Protein AF-A0A9E0NSG8-F1 (afdb_monomer)

Solvent-accessible surface area (backbone atoms only — not comparable to full-atom values): 12154 Å² total; per-residue (Å²): 108,73,71,59,46,56,54,47,29,76,73,64,41,63,60,49,75,47,76,46,79,46,93,58,57,96,51,34,53,32,32,35,45,35,37,37,34,70,93,46,95,60,70,52,74,46,77,47,77,46,76,36,56,30,88,96,53,75,80,61,66,40,81,39,50,49,50,75,37,67,72,50,35,49,32,42,72,74,63,82,39,89,65,98,54,52,83,40,71,43,81,39,67,32,72,52,53,54,48,31,52,40,54,48,48,70,24,41,42,93,62,78,59,21,55,50,38,52,53,44,22,43,39,45,64,71,66,58,46,63,88,53,62,70,61,40,58,49,55,52,69,31,38,58,62,75,66,52,78,68,48,65,60,52,60,50,58,63,46,52,74,66,54,49,48,53,50,46,51,28,28,50,67,44,38,68,79,75,44,58,71,70,64,46,49,57,42,55,75,55,67,45,45,68,34,52,50,35,47,18,53,52,44,48,52,38,50,75,73,64,60,72,84,134

Sequence (214 aa):
LRGARNLMIAHFGPGSIEMRKKSARDEALKCFVDFRPEAAREKISVKLEFEGLLPEKAPDVRQLVLSSLGSVAHLAVTGDFRVPRASTVLVAETPEEILSDKVRALLERRYLKGRDFYDLWHLHTVLKIPADMNIIQRKWTFYQAAFVARRDFRFFQKPSKEEKNQMREAIEQDLSRFLPPEAMAVFRAGQFSDFLEAARALFEELSAKGVSLP

pLDDT: mean 91.9, std 7.51, range [62.47, 98.5]

Foldseek 3Di:
DVVVQVVCCVVVNDWDWDKAWDDDPPQKTWIWIWIDHPVDPDIDIDIDIDGHWDPPFDAAKDKDQQCVPPVSVVCVVVVVDDDPCSRDIDIDHDLLLVLLVLVLCCFADPADALVSLVSLLCSCPVVVPDNDLVSNQVVQRTTPPHRDGPDFLCLLQPNDPVSLVSNLVNNLVNVVVPDDPVVSVVCVVVSVVSSSVSSNVNSVVNVVVVRDDD

Mean predicted aligned error: 5.5 Å

Secondary structure (DSSP, 8-state):
-HHHHHHHHHHH-SEEEEEEE----TTEEEEEEEEEESS-S--EEEEEEEEPBPTT----EEEEEGGGSHHHHHHHHHTSS--S-TTPEEEEE-HHHHHHHHHHHHHH-SS--HHHHHHHIIIIIIS-----HHHHHHHTTSBSS----SS-SHHHHS--HHHHHHHHHHHHHHHTTTS-HHHHHHHHHTTTHHHHHHHHHHHHHHHHTT----

Radius of gyration: 20.14 Å; Cα contacts (8 Å, |Δi|>4): 289; chains: 1; bounding box: 46×36×56 Å

Nearest PDB structures (foldseek):
  4o8s-assembly1_A  TM=5.765E-01  e=3.845E-04  Helicobacter pylori J99
  6od1-assembly1_B  TM=5.878E-01  e=6.078E-01  Escherichia coli K-12
  5ov5-assembly1_A  TM=7.269E-01  e=4.397E+00  Priestia megaterium
  5kph-assembly1_A  TM=4.347E-01  e=2.273E+00  synthetic construct
  2qkd-assembly1_A  TM=3.142E-01  e=4.397E+00  Mus musculus

Structure (mmCIF, N/CA/C/O backbone):
data_AF-A0A9E0NSG8-F1
#
_entry.id   AF-A0A9E0NSG8-F1
#
loop_
_atom_site.group_PDB
_atom_site.id
_atom_site.type_symbol
_atom_site.label_atom_id
_atom_site.label_alt_id
_atom_site.label_comp_id
_atom_site.label_asym_id
_atom_site.label_entity_id
_atom_site.label_seq_id
_atom_site.pdbx_PDB_ins_code
_atom_site.Cartn_x
_atom_site.Cartn_y
_atom_site.Cartn_z
_atom_site.occupancy
_atom_site.B_iso_or_equiv
_atom_site.auth_seq_id
_atom_site.auth_comp_id
_atom_site.auth_asym_id
_atom_site.auth_atom_id
_atom_site.pdbx_PDB_model_num
ATOM 1 N N . LEU A 1 1 ? 20.878 9.220 -14.631 1.00 62.47 1 LEU A N 1
ATOM 2 C CA . LEU A 1 1 ? 19.906 9.276 -15.756 1.00 62.47 1 LEU A CA 1
ATOM 3 C C . LEU A 1 1 ? 20.408 8.662 -17.071 1.00 62.47 1 LEU A C 1
ATOM 5 O O . LEU A 1 1 ? 19.592 8.063 -17.755 1.00 62.47 1 LEU A O 1
ATOM 9 N N . ARG A 1 2 ? 21.702 8.750 -17.438 1.00 67.25 2 ARG A N 1
ATOM 10 C CA . ARG A 1 2 ? 22.223 8.182 -18.709 1.00 67.25 2 ARG A CA 1
ATOM 11 C C . ARG A 1 2 ? 21.851 6.706 -18.943 1.00 67.25 2 ARG A C 1
ATOM 13 O O . ARG A 1 2 ? 21.350 6.381 -20.008 1.00 67.25 2 ARG A O 1
ATOM 20 N N . GLY A 1 3 ? 22.018 5.841 -17.938 1.00 70.19 3 GLY A N 1
ATOM 21 C CA . GLY A 1 3 ? 21.644 4.421 -18.048 1.00 70.19 3 GLY A CA 1
ATOM 22 C C . GLY A 1 3 ? 20.140 4.194 -18.255 1.00 70.19 3 GLY A C 1
ATOM 23 O O . GLY A 1 3 ? 19.752 3.418 -19.122 1.00 70.19 3 GLY A O 1
ATOM 24 N N . ALA A 1 4 ? 19.294 4.931 -17.526 1.00 70.50 4 ALA A N 1
ATOM 25 C CA . ALA A 1 4 ? 17.841 4.882 -17.695 1.00 70.50 4 ALA A CA 1
ATOM 26 C C . ALA A 1 4 ? 17.415 5.344 -19.098 1.00 70.50 4 ALA A C 1
ATOM 28 O O . ALA A 1 4 ? 16.573 4.705 -19.716 1.00 70.50 4 ALA A O 1
ATOM 29 N N . ARG A 1 5 ? 18.049 6.394 -19.644 1.00 72.00 5 ARG A N 1
ATOM 30 C CA . ARG A 1 5 ? 17.800 6.866 -21.016 1.00 72.00 5 ARG A CA 1
ATOM 31 C C . ARG A 1 5 ? 18.003 5.752 -22.044 1.00 72.00 5 ARG A C 1
ATOM 33 O O . ARG A 1 5 ? 17.131 5.544 -22.876 1.00 72.00 5 ARG A O 1
ATOM 40 N N . ASN A 1 6 ? 19.118 5.028 -21.966 1.00 74.19 6 ASN A N 1
ATOM 41 C CA . ASN A 1 6 ? 19.435 3.965 -22.924 1.00 74.19 6 ASN A CA 1
ATOM 42 C C . ASN A 1 6 ? 18.421 2.813 -22.861 1.00 74.19 6 ASN A C 1
ATOM 44 O O . ASN A 1 6 ? 18.017 2.292 -23.895 1.00 74.19 6 ASN A O 1
ATOM 48 N N . LEU A 1 7 ? 17.974 2.444 -21.657 1.00 73.94 7 LEU A N 1
ATOM 49 C CA . LEU A 1 7 ? 16.965 1.397 -21.470 1.00 73.94 7 LEU A CA 1
ATOM 50 C C . LEU A 1 7 ? 15.583 1.820 -21.983 1.00 73.94 7 LEU A C 1
ATOM 52 O O . LEU A 1 7 ? 14.924 1.033 -22.660 1.00 73.94 7 LEU A O 1
ATOM 56 N N . MET A 1 8 ? 15.171 3.063 -21.707 1.00 74.00 8 MET A N 1
ATOM 57 C CA . MET A 1 8 ? 13.911 3.618 -22.213 1.00 74.00 8 MET A CA 1
ATOM 58 C C . MET A 1 8 ? 13.930 3.711 -23.741 1.00 74.00 8 MET A C 1
ATOM 60 O O . MET A 1 8 ? 12.952 3.328 -24.368 1.00 74.00 8 MET A O 1
ATOM 64 N N . ILE A 1 9 ? 15.053 4.125 -24.345 1.00 72.69 9 ILE A N 1
ATOM 65 C CA . ILE A 1 9 ? 15.204 4.151 -25.809 1.00 72.69 9 ILE A CA 1
ATOM 66 C C . ILE A 1 9 ? 15.071 2.747 -26.408 1.00 72.69 9 ILE A C 1
ATOM 68 O O . ILE A 1 9 ? 14.405 2.571 -27.423 1.00 72.69 9 ILE A O 1
ATOM 72 N N . ALA A 1 10 ? 15.648 1.733 -25.760 1.00 69.31 10 ALA A N 1
ATOM 73 C CA . ALA A 1 10 ? 15.502 0.350 -26.206 1.00 69.31 10 ALA A CA 1
ATOM 74 C C . ALA A 1 10 ? 14.046 -0.164 -26.141 1.00 69.31 10 ALA A C 1
ATOM 76 O O . ALA A 1 10 ? 13.708 -1.087 -26.875 1.00 69.31 10 ALA A O 1
ATOM 77 N N . HIS A 1 11 ? 13.194 0.408 -25.279 1.00 73.94 11 HIS A N 1
ATOM 78 C CA . HIS A 1 11 ? 11.802 -0.036 -25.081 1.00 73.94 11 HIS A CA 1
ATOM 79 C C . HIS A 1 11 ? 10.787 0.770 -25.884 1.00 73.94 11 HIS A C 1
ATOM 81 O O . HIS A 1 11 ? 9.850 0.207 -26.440 1.00 73.94 11 HIS A O 1
ATOM 87 N N . PHE A 1 12 ? 10.975 2.083 -25.936 1.00 78.12 12 PHE A N 1
ATOM 88 C CA . PHE A 1 12 ? 10.001 3.034 -26.465 1.00 78.12 12 PHE A CA 1
ATOM 89 C C . PHE A 1 12 ? 10.493 3.742 -27.737 1.00 78.12 12 PHE A C 1
ATOM 91 O O . PHE A 1 12 ? 9.807 4.621 -28.251 1.00 78.12 12 PHE A O 1
ATOM 98 N N . GLY A 1 13 ? 11.671 3.366 -28.247 1.00 81.44 13 GLY A N 1
ATOM 99 C CA . GLY A 1 13 ? 12.322 4.007 -29.389 1.00 81.44 13 GLY A CA 1
ATOM 100 C C . GLY A 1 13 ? 13.089 5.284 -29.015 1.00 81.44 13 GLY A C 1
ATOM 101 O O . GLY A 1 13 ? 13.129 5.670 -27.844 1.00 81.44 13 GLY A O 1
ATOM 102 N N . PRO A 1 14 ? 13.736 5.951 -29.989 1.00 86.62 14 PRO A N 1
ATOM 103 C CA . PRO A 1 14 ? 14.447 7.209 -29.769 1.00 86.62 14 PRO A CA 1
ATOM 104 C C . PRO A 1 14 ? 13.582 8.239 -29.041 1.00 86.62 14 PRO A C 1
ATOM 106 O O . PRO A 1 14 ? 12.384 8.368 -29.298 1.00 86.62 14 PRO A O 1
ATOM 109 N N . GLY A 1 15 ? 14.185 8.963 -28.103 1.00 88.56 15 GLY A N 1
ATOM 110 C CA . GLY A 1 15 ? 13.450 9.886 -27.256 1.00 88.56 15 GLY A CA 1
ATOM 111 C C . GLY A 1 15 ? 14.319 10.649 -26.268 1.00 88.56 15 GLY A C 1
ATOM 112 O O . GLY A 1 15 ? 15.530 10.424 -26.118 1.00 88.56 15 GLY A O 1
ATOM 113 N N . SER A 1 16 ? 13.663 11.559 -25.555 1.00 88.69 16 SER A N 1
ATOM 114 C CA . SER A 1 16 ? 14.269 12.383 -24.512 1.00 88.69 16 SER A CA 1
ATOM 115 C C . SER A 1 16 ? 13.705 12.0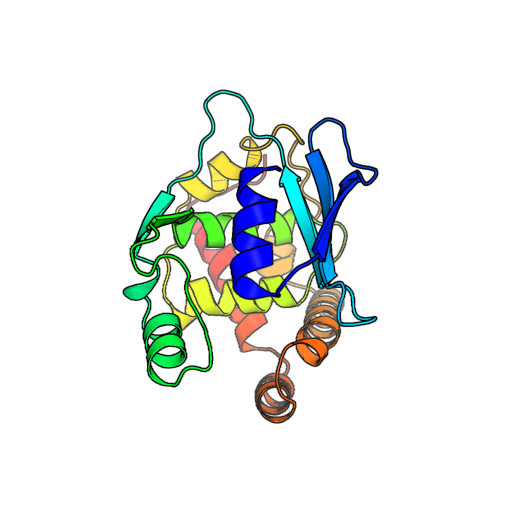33 -23.139 1.00 88.69 16 SER A C 1
ATOM 117 O O . SER A 1 16 ? 12.525 11.719 -22.994 1.00 88.69 16 SER A O 1
ATOM 119 N N . ILE A 1 17 ? 14.576 12.079 -22.129 1.00 89.56 17 ILE A N 1
ATOM 120 C CA . ILE A 1 17 ? 14.213 11.893 -20.727 1.00 89.56 17 ILE A CA 1
ATOM 121 C C . ILE A 1 17 ? 14.464 13.192 -19.969 1.00 89.56 17 ILE A C 1
ATOM 123 O O . ILE A 1 17 ? 15.548 13.769 -20.057 1.00 89.56 17 ILE A O 1
ATOM 127 N N . GLU A 1 18 ? 13.470 13.636 -19.214 1.00 90.94 18 GLU A N 1
ATOM 128 C CA . GLU A 1 18 ? 13.534 14.840 -18.394 1.00 90.94 18 GLU A CA 1
ATOM 129 C C . GLU A 1 18 ? 13.128 14.493 -16.961 1.00 90.94 18 GLU A C 1
ATOM 131 O O . GLU A 1 18 ? 12.168 13.756 -16.740 1.00 90.94 18 GLU A O 1
ATOM 136 N N . MET A 1 19 ? 13.854 15.023 -15.976 1.00 90.06 19 MET A N 1
ATOM 137 C CA . MET A 1 19 ? 13.483 14.894 -14.571 1.00 90.06 19 MET A CA 1
ATOM 138 C C . MET A 1 19 ? 13.052 16.254 -14.033 1.00 90.06 19 MET A C 1
ATOM 140 O O . MET A 1 19 ? 13.866 17.168 -13.921 1.00 90.06 19 MET A O 1
ATOM 144 N N . ARG A 1 20 ? 11.782 16.370 -13.650 1.00 90.81 20 ARG A N 1
ATOM 145 C CA . ARG A 1 20 ? 11.216 17.592 -13.074 1.00 90.81 20 ARG A CA 1
ATOM 146 C C . ARG A 1 20 ? 11.014 17.397 -11.581 1.00 90.81 20 ARG A C 1
ATOM 148 O O . ARG A 1 20 ? 10.149 16.625 -11.165 1.00 90.81 20 ARG A O 1
ATOM 155 N N . LYS A 1 21 ? 11.820 18.077 -10.763 1.00 89.88 21 LYS A N 1
ATOM 156 C CA . LYS A 1 21 ? 11.619 18.092 -9.308 1.00 89.88 21 LYS A CA 1
ATOM 157 C C . LYS A 1 21 ? 10.279 18.756 -8.989 1.00 89.88 21 LYS A C 1
ATOM 159 O O . LYS A 1 21 ? 9.896 19.731 -9.634 1.00 89.88 21 LYS A O 1
ATOM 164 N N . LYS A 1 22 ? 9.567 18.221 -8.002 1.00 90.69 22 LYS A N 1
ATOM 165 C CA . LYS A 1 22 ? 8.350 18.819 -7.456 1.00 90.69 22 LYS A CA 1
ATOM 166 C C . LYS A 1 22 ? 8.638 19.328 -6.049 1.00 90.69 22 LYS A C 1
ATOM 168 O O . LYS A 1 22 ? 9.503 18.785 -5.370 1.00 90.69 22 LYS A O 1
ATOM 173 N N . SER A 1 23 ? 7.883 20.332 -5.610 1.00 84.25 23 SER A N 1
ATOM 174 C CA . SER A 1 23 ? 7.901 20.738 -4.205 1.00 84.25 23 SER A CA 1
ATOM 175 C C . SER A 1 23 ? 7.555 19.540 -3.315 1.00 84.25 23 SER A C 1
ATOM 177 O O . SER A 1 23 ? 6.603 18.792 -3.578 1.00 84.25 23 SER A O 1
ATOM 179 N N . ALA A 1 24 ? 8.381 19.356 -2.296 1.00 83.75 24 ALA A N 1
ATOM 180 C CA . ALA A 1 24 ? 8.289 18.340 -1.269 1.00 83.75 24 ALA A CA 1
ATOM 181 C C . ALA A 1 24 ? 8.817 18.942 0.041 1.00 83.75 24 ALA A C 1
ATOM 183 O O . ALA A 1 24 ? 9.380 20.036 0.030 1.00 83.75 24 ALA A O 1
ATOM 184 N N . ARG A 1 25 ? 8.594 18.238 1.151 1.00 85.56 25 ARG A N 1
ATOM 185 C CA . ARG A 1 25 ? 9.267 18.533 2.422 1.00 85.56 25 ARG A CA 1
ATOM 186 C C . ARG A 1 25 ? 10.750 18.179 2.290 1.00 85.56 25 ARG A C 1
ATOM 188 O O . ARG A 1 25 ? 11.081 17.370 1.425 1.00 85.56 25 ARG A O 1
ATOM 195 N N . ASP A 1 26 ? 11.605 18.725 3.145 1.00 84.94 26 ASP A N 1
ATOM 196 C CA . ASP A 1 26 ? 13.051 18.475 3.079 1.00 84.94 26 ASP A CA 1
ATOM 197 C C . ASP A 1 26 ? 13.393 16.987 3.259 1.00 84.94 26 ASP A C 1
ATOM 199 O O . ASP A 1 26 ? 14.336 16.478 2.656 1.00 84.94 26 ASP A O 1
ATOM 203 N N . GLU A 1 27 ? 12.557 16.257 4.000 1.00 89.12 27 GLU A N 1
ATOM 204 C CA . GLU A 1 27 ? 12.698 14.825 4.252 1.00 89.12 27 GLU A CA 1
ATOM 205 C C . GLU A 1 27 ? 12.149 13.944 3.119 1.00 89.12 27 GLU A C 1
ATOM 207 O O . GLU A 1 27 ? 12.139 12.723 3.244 1.00 89.12 27 GLU A O 1
ATOM 212 N N . ALA A 1 28 ? 11.636 14.516 2.024 1.00 89.81 28 ALA A N 1
ATOM 213 C CA . ALA A 1 28 ? 11.014 13.756 0.945 1.00 89.81 28 ALA A CA 1
ATOM 214 C C . ALA A 1 28 ? 11.511 14.195 -0.436 1.00 89.81 28 ALA A C 1
ATOM 216 O O . ALA A 1 28 ? 11.601 15.377 -0.759 1.00 89.81 28 ALA A O 1
ATOM 217 N N . LEU A 1 29 ? 11.740 13.229 -1.323 1.00 91.00 29 LEU A N 1
ATOM 218 C CA . LEU A 1 29 ? 12.033 13.492 -2.727 1.00 91.00 29 LEU A CA 1
ATOM 219 C C . LEU A 1 29 ? 10.785 13.236 -3.565 1.00 91.00 29 LEU A C 1
ATOM 221 O O . LEU A 1 29 ? 10.271 12.121 -3.612 1.00 91.00 29 LEU A O 1
ATOM 225 N N . LYS A 1 30 ? 10.327 14.257 -4.293 1.00 93.88 30 LYS A N 1
ATOM 226 C CA . LYS A 1 30 ? 9.258 14.119 -5.289 1.00 93.88 30 LYS A CA 1
ATOM 227 C C . LYS A 1 30 ? 9.748 14.607 -6.638 1.00 93.88 30 LYS A C 1
ATOM 229 O O . LYS A 1 30 ? 10.185 15.750 -6.773 1.00 93.88 30 LYS A O 1
ATOM 234 N N . CYS A 1 31 ? 9.645 13.771 -7.660 1.00 93.25 31 CYS A N 1
ATOM 235 C CA . CYS A 1 31 ? 9.958 14.177 -9.023 1.00 93.25 31 CYS A CA 1
ATOM 236 C C . CYS A 1 31 ? 9.076 13.463 -10.045 1.00 93.25 31 CYS A C 1
ATOM 238 O O . CYS A 1 31 ? 8.499 12.410 -9.786 1.00 93.25 31 CYS A O 1
ATOM 240 N N . PHE A 1 32 ? 8.958 14.066 -11.220 1.00 93.00 32 PHE A N 1
ATOM 241 C CA . PHE A 1 32 ? 8.472 13.395 -12.412 1.00 93.00 32 PHE A CA 1
ATOM 242 C C . PHE A 1 32 ? 9.660 13.003 -13.275 1.00 93.00 32 PHE A C 1
ATOM 244 O O . PHE A 1 32 ? 10.552 13.820 -13.503 1.00 93.00 32 PHE A O 1
ATOM 251 N N . VAL A 1 33 ? 9.643 11.773 -13.766 1.00 91.44 33 VAL A N 1
ATOM 252 C CA . VAL A 1 33 ? 10.492 11.306 -14.853 1.00 91.44 33 VAL A CA 1
ATOM 253 C C . VAL A 1 33 ? 9.612 11.225 -16.087 1.00 91.44 33 VAL A C 1
ATOM 255 O O . VAL A 1 33 ? 8.717 10.385 -16.174 1.00 91.44 33 VAL A O 1
ATOM 258 N N . ASP A 1 34 ? 9.855 12.134 -17.020 1.00 91.19 34 ASP A N 1
ATOM 259 C CA . ASP A 1 34 ? 9.129 12.216 -18.274 1.00 91.19 34 ASP A CA 1
ATOM 260 C C . ASP A 1 34 ? 9.968 11.615 -19.394 1.00 91.19 34 ASP A C 1
ATOM 262 O O . ASP A 1 34 ? 11.130 11.982 -19.565 1.00 91.19 34 ASP A O 1
ATOM 266 N N . PHE A 1 35 ? 9.363 10.739 -20.186 1.00 89.88 35 PHE A N 1
ATOM 267 C CA . PHE A 1 35 ? 9.920 10.252 -21.435 1.00 89.88 35 PHE A CA 1
ATOM 268 C C . PHE A 1 35 ? 9.044 10.705 -22.604 1.00 89.88 35 PHE A C 1
ATOM 270 O O . PHE A 1 35 ? 7.828 10.497 -22.599 1.00 89.88 35 PHE A O 1
ATOM 277 N N . ARG A 1 36 ? 9.669 11.341 -23.597 1.00 90.00 36 ARG A N 1
ATOM 278 C CA . ARG A 1 36 ? 9.029 11.788 -24.841 1.00 90.00 36 ARG A CA 1
ATOM 279 C C . ARG A 1 36 ? 9.665 11.042 -26.019 1.00 90.00 36 ARG A C 1
ATOM 281 O O . ARG A 1 36 ? 10.825 11.344 -26.325 1.00 90.00 36 ARG A O 1
ATOM 288 N N . PRO A 1 37 ? 8.962 10.076 -26.637 1.00 88.31 37 PRO A N 1
ATOM 289 C CA . PRO A 1 37 ? 9.403 9.454 -27.882 1.00 88.31 37 PRO A CA 1
ATOM 290 C C . PRO A 1 37 ? 9.485 10.498 -29.006 1.00 88.31 37 PRO A C 1
ATOM 292 O O . PRO A 1 37 ? 8.668 11.411 -29.057 1.00 88.31 37 PRO A O 1
ATOM 295 N N . GLU A 1 38 ? 10.442 10.374 -29.924 1.00 88.69 38 GLU A N 1
ATOM 296 C CA . GLU A 1 38 ? 10.560 11.284 -31.080 1.00 88.69 38 GLU A CA 1
ATOM 297 C C . GLU A 1 38 ? 9.456 11.046 -32.120 1.00 88.69 38 GLU A C 1
ATOM 299 O O . GLU A 1 38 ? 8.956 11.985 -32.733 1.00 88.69 38 GLU A O 1
ATOM 304 N N . ALA A 1 39 ? 9.046 9.787 -32.293 1.00 82.88 39 ALA A N 1
ATOM 305 C CA . ALA A 1 39 ? 8.060 9.378 -33.292 1.00 82.88 39 ALA A CA 1
ATOM 306 C C . ALA A 1 39 ? 6.596 9.570 -32.847 1.00 82.88 39 ALA A C 1
ATOM 308 O O . ALA A 1 39 ? 5.683 9.293 -33.623 1.00 82.88 39 ALA A O 1
ATOM 309 N N . ALA A 1 40 ? 6.349 10.023 -31.613 1.00 79.81 40 ALA A N 1
ATOM 310 C CA . ALA A 1 40 ? 5.007 10.170 -31.056 1.00 79.81 40 ALA A CA 1
ATOM 311 C C . ALA A 1 40 ? 4.847 11.505 -30.319 1.00 79.81 40 ALA A C 1
ATOM 313 O O . ALA A 1 40 ? 5.772 12.005 -29.689 1.00 79.81 40 ALA A O 1
ATOM 314 N N . ARG A 1 41 ? 3.635 12.074 -30.353 1.00 77.56 41 ARG A N 1
ATOM 315 C CA . ARG A 1 41 ? 3.300 13.276 -29.563 1.00 77.56 41 ARG A CA 1
ATOM 316 C C . ARG A 1 41 ? 3.017 12.972 -28.091 1.00 77.56 41 ARG A C 1
ATOM 318 O O . ARG A 1 41 ? 2.882 13.891 -27.286 1.00 77.56 41 ARG A O 1
ATOM 325 N N . GLU A 1 42 ? 2.883 11.698 -27.750 1.00 83.50 42 GLU A N 1
ATOM 326 C CA . GLU A 1 42 ? 2.545 11.250 -26.406 1.00 83.50 42 GLU A CA 1
ATOM 327 C C . GLU A 1 42 ? 3.732 11.392 -25.448 1.00 83.50 42 GLU A C 1
ATOM 329 O O . GLU A 1 42 ? 4.898 11.380 -25.842 1.00 83.50 42 GLU A O 1
ATOM 334 N N . LYS A 1 43 ? 3.431 11.529 -24.154 1.00 84.25 43 LYS A N 1
ATOM 335 C CA . LYS A 1 43 ? 4.437 11.607 -23.095 1.00 84.25 43 LYS A CA 1
ATOM 336 C C . LYS A 1 43 ? 4.149 10.557 -22.038 1.00 84.25 43 LYS A C 1
ATOM 338 O O . LYS A 1 43 ? 3.074 10.557 -21.443 1.00 84.25 43 LYS A O 1
ATOM 343 N N . ILE A 1 44 ? 5.152 9.744 -21.730 1.00 87.56 44 ILE A N 1
ATOM 344 C CA . ILE A 1 44 ? 5.121 8.840 -20.582 1.00 87.56 44 ILE A CA 1
ATOM 345 C C . ILE A 1 44 ? 5.643 9.622 -19.378 1.00 87.56 44 ILE A C 1
ATOM 347 O O . ILE A 1 44 ? 6.730 10.190 -19.427 1.00 87.56 44 ILE A O 1
ATOM 351 N N . SER A 1 45 ? 4.868 9.686 -18.299 1.00 90.56 45 SER A N 1
ATOM 352 C CA . SER A 1 45 ? 5.199 10.474 -17.109 1.00 90.56 45 SER A CA 1
ATOM 353 C C . SER A 1 45 ? 5.091 9.604 -15.868 1.00 90.56 45 SER A C 1
ATOM 355 O O . SER A 1 45 ? 3.987 9.275 -15.438 1.00 90.56 45 SER A O 1
ATOM 357 N N . VAL A 1 46 ? 6.226 9.281 -15.254 1.00 89.75 46 VAL A N 1
ATOM 358 C CA . VAL A 1 46 ? 6.276 8.507 -14.010 1.00 89.75 46 VAL A CA 1
ATOM 359 C C . VAL A 1 46 ? 6.550 9.451 -12.852 1.00 89.75 46 VAL A C 1
ATOM 361 O O . VAL A 1 46 ? 7.562 10.149 -12.828 1.00 89.75 46 VAL A O 1
ATOM 364 N N . LYS A 1 47 ? 5.647 9.480 -11.875 1.00 93.69 47 LYS A N 1
ATOM 365 C CA . LYS A 1 47 ? 5.866 10.206 -10.625 1.00 93.69 47 LYS A CA 1
ATOM 366 C C . LYS A 1 47 ? 6.617 9.302 -9.653 1.00 93.69 47 LYS A C 1
ATOM 368 O O . LYS A 1 47 ? 6.134 8.219 -9.340 1.00 93.69 47 LYS A O 1
ATOM 373 N N . LEU A 1 48 ? 7.756 9.768 -9.163 1.00 91.50 48 LEU A N 1
ATOM 374 C CA . LEU A 1 48 ? 8.525 9.116 -8.113 1.00 91.50 48 LEU A CA 1
ATOM 375 C C . LEU A 1 48 ? 8.381 9.922 -6.822 1.00 91.50 48 LEU A C 1
ATOM 377 O O . LEU A 1 48 ? 8.556 11.145 -6.820 1.00 91.50 48 LEU A O 1
ATOM 381 N N . GLU A 1 49 ? 8.034 9.235 -5.740 1.00 93.06 49 GLU A N 1
ATOM 382 C CA . GLU A 1 49 ? 7.951 9.797 -4.395 1.00 93.06 49 GLU A CA 1
ATOM 383 C C . GLU A 1 49 ? 8.743 8.899 -3.449 1.00 93.06 49 GLU A C 1
ATOM 385 O O . GLU A 1 49 ? 8.504 7.696 -3.401 1.00 93.06 49 GLU A O 1
ATOM 390 N N . PHE A 1 50 ? 9.677 9.493 -2.713 1.00 91.75 50 PHE 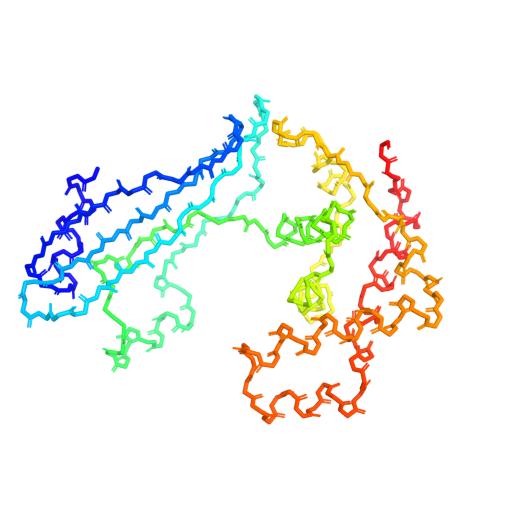A N 1
ATOM 391 C CA . PHE A 1 50 ? 10.486 8.823 -1.704 1.00 91.75 50 PHE A CA 1
ATOM 392 C C . PHE A 1 50 ? 10.372 9.608 -0.402 1.00 91.75 50 PHE A C 1
ATOM 394 O O . PHE A 1 50 ? 10.517 10.831 -0.411 1.00 91.75 50 PHE A O 1
ATOM 401 N N . GLU A 1 51 ? 10.130 8.914 0.701 1.00 91.75 51 GLU A N 1
ATOM 402 C CA . GLU A 1 51 ? 10.231 9.483 2.044 1.00 91.75 51 GLU A CA 1
ATOM 403 C C . GLU A 1 51 ? 11.579 9.059 2.638 1.00 91.75 51 GLU A C 1
ATOM 405 O O . GLU A 1 51 ? 11.998 7.908 2.497 1.00 91.75 51 GLU A O 1
ATOM 410 N N . GLY A 1 52 ? 12.277 9.998 3.267 1.00 92.88 52 GLY A N 1
ATOM 411 C CA . GLY A 1 52 ? 13.553 9.763 3.921 1.00 92.88 52 GLY A CA 1
ATOM 412 C C . GLY A 1 52 ? 13.379 8.893 5.158 1.00 92.88 52 GLY A C 1
ATOM 413 O O . GLY A 1 52 ? 12.484 9.119 5.976 1.00 92.88 52 GLY A O 1
ATOM 414 N N . LEU A 1 53 ? 14.255 7.905 5.307 1.00 94.19 53 LEU A N 1
ATOM 415 C CA . LEU A 1 53 ? 14.325 7.054 6.492 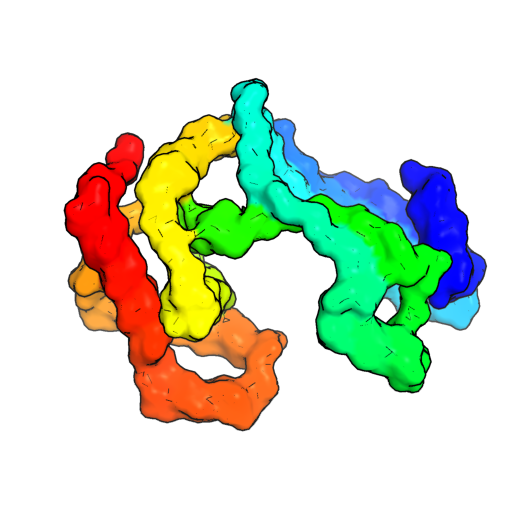1.00 94.19 53 LEU A CA 1
ATOM 416 C C . LEU A 1 53 ? 15.246 7.684 7.540 1.00 94.19 53 LEU A C 1
ATOM 418 O O . LEU A 1 53 ? 16.208 8.378 7.186 1.00 94.19 53 LEU A O 1
ATOM 422 N N . LEU A 1 54 ? 14.957 7.467 8.826 1.00 93.25 54 LEU A N 1
ATOM 423 C CA . LEU A 1 54 ? 15.925 7.797 9.876 1.00 93.25 54 LEU A CA 1
ATOM 424 C C . LEU A 1 54 ? 17.195 6.937 9.716 1.00 93.25 54 LEU A C 1
ATOM 426 O O . LEU A 1 54 ? 17.119 5.847 9.141 1.00 93.25 54 LEU A O 1
ATOM 430 N N . PRO A 1 55 ? 18.361 7.398 10.213 1.00 91.94 55 PRO A N 1
ATOM 431 C CA . PRO A 1 55 ? 19.594 6.617 10.164 1.00 91.94 55 PRO A CA 1
ATOM 432 C C . PRO A 1 55 ? 19.394 5.200 10.710 1.00 91.94 55 PRO A C 1
ATOM 434 O O . PRO A 1 55 ? 18.673 5.005 11.687 1.00 91.94 55 PRO A O 1
ATOM 437 N N . GLU A 1 56 ? 20.018 4.219 10.054 1.00 89.62 56 GLU A N 1
ATOM 438 C CA . GLU A 1 56 ? 19.984 2.795 10.434 1.00 89.62 56 GLU A CA 1
ATOM 439 C C . GLU A 1 56 ? 18.597 2.125 10.366 1.00 89.62 56 GLU A C 1
ATOM 441 O O . GLU A 1 56 ? 18.456 0.951 10.706 1.00 89.62 56 GLU A O 1
ATOM 446 N N . LYS A 1 57 ? 17.565 2.825 9.876 1.00 92.44 57 LYS A N 1
ATOM 447 C CA . LYS A 1 57 ? 16.273 2.218 9.544 1.00 92.44 57 LYS A CA 1
ATOM 448 C C . LYS A 1 57 ? 16.300 1.717 8.103 1.00 92.44 57 LYS A C 1
ATOM 450 O O . LYS A 1 57 ? 16.568 2.475 7.174 1.00 92.44 57 LYS A O 1
ATOM 455 N N . ALA A 1 58 ? 15.987 0.442 7.922 1.00 93.50 58 ALA A N 1
ATOM 456 C CA . ALA A 1 58 ? 15.800 -0.183 6.620 1.00 93.50 58 ALA A CA 1
ATOM 457 C C . ALA A 1 58 ? 14.616 -1.150 6.705 1.00 93.50 58 ALA A C 1
ATOM 459 O O . ALA A 1 58 ? 14.444 -1.777 7.755 1.00 93.50 58 ALA A O 1
ATOM 460 N N . PRO A 1 59 ? 13.768 -1.231 5.664 1.00 95.12 59 PRO A N 1
ATOM 461 C CA . PRO A 1 59 ? 12.647 -2.153 5.691 1.00 95.12 59 PRO A CA 1
ATOM 462 C C . PRO A 1 59 ? 13.147 -3.577 5.510 1.00 95.12 59 PRO A C 1
ATOM 464 O O . PRO A 1 59 ? 14.182 -3.808 4.875 1.00 95.12 59 PRO A O 1
ATOM 467 N N . ASP A 1 60 ? 12.383 -4.534 6.020 1.00 96.44 60 ASP A N 1
ATOM 468 C CA . ASP A 1 60 ? 12.599 -5.926 5.657 1.00 96.44 60 ASP A CA 1
ATOM 469 C C . ASP A 1 60 ? 12.273 -6.094 4.168 1.00 96.44 60 ASP A C 1
ATOM 471 O O . ASP A 1 60 ? 11.217 -5.690 3.670 1.00 96.44 60 ASP A O 1
ATOM 475 N N . VAL A 1 61 ? 13.211 -6.681 3.429 1.00 96.88 61 VAL A N 1
ATOM 476 C CA . VAL A 1 61 ? 13.103 -6.832 1.979 1.00 96.88 61 VAL A CA 1
ATOM 477 C C . VAL A 1 61 ? 13.182 -8.286 1.562 1.00 96.88 61 VAL A C 1
ATOM 479 O O . VAL A 1 61 ? 13.857 -9.115 2.170 1.00 96.88 61 VAL A O 1
ATOM 482 N N . ARG A 1 62 ? 12.531 -8.577 0.443 1.00 95.81 62 ARG A N 1
ATOM 483 C CA . ARG A 1 62 ? 12.658 -9.819 -0.306 1.00 95.81 62 ARG A CA 1
ATOM 484 C C . ARG A 1 62 ? 13.184 -9.535 -1.704 1.00 95.81 62 ARG A C 1
ATOM 486 O O . ARG A 1 62 ? 12.906 -8.495 -2.305 1.00 95.81 62 ARG A O 1
ATOM 493 N N . GLN A 1 63 ? 13.933 -10.494 -2.227 1.00 95.44 63 GLN A N 1
ATOM 494 C CA . GLN A 1 63 ? 14.428 -10.470 -3.595 1.00 95.44 63 GLN A CA 1
ATOM 495 C C . GLN A 1 63 ? 13.498 -11.307 -4.467 1.00 95.44 63 GLN A C 1
ATOM 497 O O . GLN A 1 63 ? 13.213 -12.462 -4.156 1.00 95.44 63 GLN A O 1
ATOM 502 N N . LEU A 1 64 ? 13.011 -10.716 -5.550 1.00 92.44 64 LEU A N 1
ATOM 503 C CA . LEU A 1 64 ? 12.117 -11.359 -6.503 1.00 92.44 64 LEU A CA 1
ATOM 504 C C . LEU A 1 64 ? 12.789 -11.354 -7.868 1.00 92.44 64 LEU A C 1
ATOM 506 O O . LEU A 1 64 ? 13.193 -10.302 -8.357 1.00 92.44 64 LEU A O 1
ATOM 510 N N . VAL A 1 65 ? 12.886 -12.509 -8.517 1.00 90.44 65 VAL A N 1
ATOM 511 C CA . VAL A 1 65 ? 13.300 -12.546 -9.920 1.00 90.44 65 VAL A CA 1
ATOM 512 C C . VAL A 1 65 ? 12.095 -12.133 -10.761 1.00 90.44 65 VAL A C 1
ATOM 514 O O . VAL A 1 65 ? 11.043 -12.759 -10.696 1.00 90.44 65 VAL A O 1
ATOM 517 N N . LEU A 1 66 ? 12.222 -11.063 -11.545 1.00 86.75 66 LEU A N 1
ATOM 518 C CA . LEU A 1 66 ? 11.107 -10.477 -12.291 1.00 86.75 66 LEU A CA 1
ATOM 519 C C . LEU A 1 66 ? 10.386 -11.514 -13.169 1.00 86.75 66 LEU A C 1
ATOM 521 O O . LEU A 1 66 ? 9.160 -11.582 -13.159 1.00 86.75 66 LEU A O 1
ATOM 525 N N . SER A 1 67 ? 11.140 -12.359 -13.878 1.00 86.06 67 SER A N 1
ATOM 526 C CA . SER A 1 67 ? 10.583 -13.418 -14.726 1.00 86.06 67 SER A CA 1
ATOM 527 C C . SER A 1 67 ? 9.961 -14.588 -13.964 1.00 86.06 67 SER A C 1
ATOM 529 O O . SER A 1 67 ? 9.258 -15.382 -14.577 1.00 86.06 67 SER A O 1
ATOM 531 N N . SER A 1 68 ? 10.214 -14.737 -12.659 1.00 87.88 68 SER A N 1
ATOM 532 C CA . SER A 1 68 ? 9.594 -15.796 -11.850 1.00 87.88 68 SER A CA 1
ATOM 533 C C . SER A 1 68 ? 8.212 -15.401 -11.324 1.00 87.88 68 SER A C 1
ATOM 535 O O . SER A 1 68 ? 7.530 -16.222 -10.716 1.00 87.88 68 SER A O 1
ATOM 537 N N . LEU A 1 69 ? 7.788 -14.148 -11.518 1.00 88.56 69 LEU A N 1
ATOM 538 C CA . LEU A 1 69 ? 6.455 -13.688 -11.144 1.00 88.56 69 LEU A CA 1
ATOM 539 C C . LEU A 1 69 ? 5.456 -14.146 -12.211 1.00 88.56 69 LEU A C 1
ATOM 541 O O . LEU A 1 69 ? 5.552 -13.722 -13.358 1.00 88.56 69 LEU A O 1
ATOM 545 N N . GLY A 1 70 ? 4.487 -14.989 -11.842 1.00 86.31 70 GLY A N 1
ATOM 546 C CA . GLY A 1 70 ? 3.597 -15.656 -12.805 1.00 86.31 70 G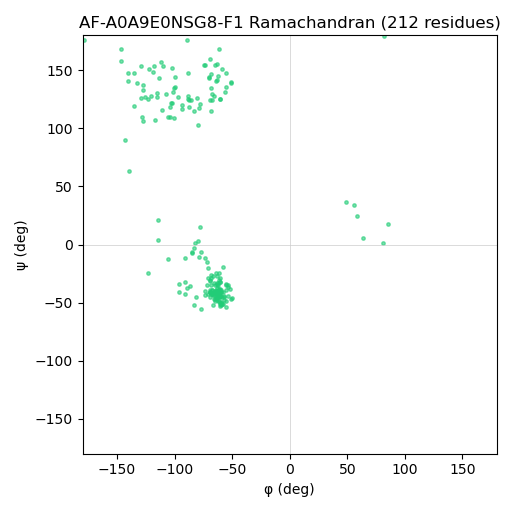LY A CA 1
ATOM 547 C C . GLY A 1 70 ? 2.855 -14.708 -13.756 1.00 86.31 70 GLY A C 1
ATOM 548 O O . GLY A 1 70 ? 2.768 -14.985 -14.949 1.00 86.31 70 GLY A O 1
ATOM 549 N N . SER A 1 71 ? 2.395 -13.553 -13.264 1.00 85.19 71 SER A N 1
ATOM 550 C CA . SER A 1 71 ? 1.758 -12.525 -14.099 1.00 85.19 71 SER A CA 1
ATOM 551 C C . SER A 1 71 ? 2.720 -11.917 -15.123 1.00 85.19 71 SER A C 1
ATOM 553 O O . SER A 1 71 ? 2.350 -11.718 -16.275 1.00 85.19 71 SER A O 1
ATOM 555 N N . VAL A 1 72 ? 3.970 -11.670 -14.732 1.00 84.94 72 VAL A N 1
ATOM 556 C CA . VAL A 1 72 ? 5.009 -11.142 -15.627 1.00 84.94 72 VAL A CA 1
ATOM 557 C C . VAL A 1 72 ? 5.436 -12.200 -16.637 1.00 84.94 72 VAL A C 1
ATOM 559 O O . VAL A 1 72 ? 5.572 -11.890 -17.816 1.00 84.94 72 VAL A O 1
ATOM 562 N N . ALA A 1 73 ? 5.617 -13.444 -16.192 1.00 85.25 73 ALA A N 1
ATOM 563 C CA . ALA A 1 73 ? 5.955 -14.563 -17.061 1.00 85.25 73 ALA A CA 1
ATOM 564 C C . ALA A 1 73 ? 4.885 -14.761 -18.141 1.00 85.25 73 ALA A C 1
ATOM 566 O O . ALA A 1 73 ? 5.223 -14.894 -19.313 1.00 85.25 73 ALA A O 1
ATOM 567 N N . HIS A 1 74 ? 3.605 -14.709 -17.762 1.00 86.62 74 HIS A N 1
ATOM 568 C CA . HIS A 1 74 ? 2.497 -14.806 -18.706 1.00 86.62 74 HIS A CA 1
ATOM 569 C C . HIS A 1 74 ? 2.543 -13.689 -19.756 1.00 86.62 74 HIS A C 1
ATOM 571 O O . HIS A 1 74 ? 2.579 -13.990 -20.944 1.00 86.62 74 HIS A O 1
ATOM 577 N N . LEU A 1 75 ? 2.642 -12.424 -19.327 1.00 86.12 75 LEU A N 1
ATOM 578 C CA . LEU A 1 75 ? 2.712 -11.276 -20.242 1.00 86.12 75 LEU A CA 1
ATOM 579 C C . LEU A 1 75 ? 3.954 -11.303 -21.147 1.00 86.12 75 LEU A C 1
ATOM 581 O O . LEU A 1 75 ? 3.916 -10.843 -22.287 1.00 86.12 75 LEU A O 1
ATOM 585 N N . ALA A 1 76 ? 5.072 -11.833 -20.647 1.00 84.38 76 ALA A N 1
ATOM 586 C CA . ALA A 1 76 ? 6.278 -12.009 -21.444 1.00 84.38 76 ALA A CA 1
ATOM 587 C C . ALA A 1 76 ? 6.096 -13.091 -22.519 1.00 84.38 76 ALA A C 1
ATOM 589 O O . ALA A 1 76 ? 6.528 -12.900 -23.654 1.00 84.38 76 ALA A O 1
ATOM 590 N N . VAL A 1 77 ? 5.434 -14.205 -22.181 1.00 85.56 77 VAL A N 1
ATOM 591 C CA . VAL A 1 77 ? 5.156 -15.311 -23.112 1.00 85.56 77 VAL A CA 1
ATOM 592 C C . VAL A 1 77 ? 4.143 -14.910 -24.186 1.00 85.56 77 VAL A C 1
ATOM 594 O O . VAL A 1 77 ? 4.325 -15.280 -25.343 1.00 85.56 77 VAL A O 1
ATOM 597 N N . THR A 1 78 ? 3.109 -14.135 -23.844 1.00 88.81 78 THR A N 1
ATOM 598 C CA . THR A 1 78 ? 2.122 -13.641 -24.826 1.00 88.81 78 THR A CA 1
ATOM 599 C C . THR A 1 78 ? 2.669 -12.525 -25.718 1.00 88.81 78 THR A C 1
ATOM 601 O O . THR A 1 78 ? 2.056 -12.190 -26.728 1.00 88.81 78 THR A O 1
ATOM 604 N N . GLY A 1 79 ? 3.834 -11.962 -25.382 1.00 82.00 79 GLY A N 1
ATOM 605 C CA . GLY A 1 79 ? 4.438 -10.843 -26.104 1.00 82.00 79 GLY A CA 1
ATOM 606 C C . GLY A 1 79 ? 3.852 -9.476 -25.736 1.00 82.00 79 GLY A C 1
ATOM 607 O O . GLY A 1 79 ? 4.318 -8.465 -26.268 1.00 82.00 79 GLY A O 1
ATOM 608 N N . ASP A 1 80 ? 2.900 -9.431 -24.798 1.00 81.31 80 ASP A N 1
ATOM 609 C CA . ASP A 1 80 ? 2.256 -8.205 -24.307 1.00 81.31 80 ASP A CA 1
ATOM 610 C C . ASP A 1 80 ? 3.196 -7.352 -23.445 1.00 81.31 80 ASP A C 1
ATOM 612 O O . ASP A 1 80 ? 2.984 -6.150 -23.269 1.00 81.31 80 ASP A O 1
ATOM 616 N N . PHE A 1 81 ? 4.264 -7.953 -22.911 1.00 78.50 81 PHE A N 1
ATOM 617 C CA . PHE A 1 81 ? 5.267 -7.254 -22.119 1.00 78.50 81 PHE A CA 1
ATOM 618 C C . PHE A 1 81 ? 6.691 -7.654 -22.505 1.00 78.50 81 PHE A C 1
ATOM 620 O O . PHE A 1 81 ? 7.111 -8.800 -22.362 1.00 78.50 81 PHE A O 1
ATOM 627 N N . ARG A 1 82 ? 7.480 -6.676 -22.960 1.00 74.56 82 ARG A N 1
ATOM 628 C CA . ARG A 1 82 ? 8.900 -6.872 -23.278 1.00 74.56 82 ARG A CA 1
ATOM 629 C C . ARG A 1 82 ? 9.752 -6.512 -22.070 1.00 74.56 82 ARG A C 1
ATOM 631 O O . ARG A 1 82 ? 9.742 -5.369 -21.620 1.00 74.56 82 ARG A O 1
ATOM 638 N N . VAL A 1 83 ? 10.511 -7.484 -21.570 1.00 71.56 83 VAL A N 1
ATOM 639 C CA . VAL A 1 83 ? 11.441 -7.283 -20.455 1.00 71.56 83 VAL A CA 1
ATOM 640 C C . VAL A 1 83 ? 12.870 -7.227 -21.005 1.00 71.56 83 VAL A C 1
ATOM 642 O O . VAL A 1 83 ? 13.339 -8.234 -21.535 1.00 71.56 83 VAL A O 1
ATOM 645 N N . PRO A 1 84 ? 13.613 -6.111 -20.845 1.00 68.94 84 PRO A N 1
ATOM 646 C CA . PRO A 1 84 ? 14.978 -5.982 -21.376 1.00 68.94 84 PRO A CA 1
ATOM 647 C C . PRO A 1 84 ? 15.930 -7.028 -20.794 1.00 68.94 84 PRO A C 1
ATOM 649 O O . PRO A 1 84 ? 16.919 -7.409 -21.413 1.00 68.94 84 PRO A O 1
ATOM 652 N N . ARG A 1 85 ? 15.673 -7.406 -19.538 1.00 76.88 85 ARG A N 1
ATOM 653 C CA . ARG A 1 85 ? 16.490 -8.298 -18.720 1.00 76.88 85 ARG A CA 1
ATOM 654 C C . ARG A 1 85 ? 15.559 -9.160 -17.878 1.00 76.88 85 ARG A C 1
ATOM 656 O O . ARG A 1 85 ? 15.182 -8.761 -16.777 1.00 76.88 85 ARG A O 1
ATOM 663 N N . ALA A 1 86 ? 15.158 -10.314 -18.403 1.00 73.19 86 ALA A N 1
ATOM 664 C CA . ALA A 1 86 ? 14.240 -11.227 -17.716 1.00 73.19 86 ALA A CA 1
ATOM 665 C C . ALA A 1 86 ? 14.746 -11.628 -16.312 1.00 73.19 86 ALA A C 1
ATOM 667 O O . ALA A 1 86 ? 13.969 -11.686 -15.366 1.00 73.19 86 ALA A O 1
ATOM 668 N N . SER A 1 87 ? 16.066 -11.767 -16.152 1.00 82.69 87 SER A N 1
ATOM 669 C CA . SER A 1 87 ? 16.754 -12.062 -14.888 1.00 82.69 87 SER A CA 1
ATOM 670 C C . SER A 1 87 ? 16.910 -10.865 -13.936 1.00 82.69 87 SER A C 1
ATOM 672 O O . SER A 1 87 ? 17.714 -10.916 -13.007 1.00 82.69 87 SER A O 1
ATOM 674 N N . THR A 1 88 ? 16.175 -9.769 -14.147 1.00 86.62 88 THR A N 1
ATOM 675 C CA . THR A 1 88 ? 16.208 -8.622 -13.227 1.00 86.62 88 THR A CA 1
ATOM 676 C C . THR A 1 88 ? 15.740 -9.054 -11.842 1.00 86.62 88 THR A C 1
ATOM 678 O O . THR A 1 88 ? 14.631 -9.563 -11.693 1.00 86.62 88 THR A O 1
ATOM 681 N N . VAL A 1 89 ? 16.569 -8.811 -10.828 1.00 90.25 89 VAL A N 1
ATOM 682 C CA . VAL A 1 89 ? 16.192 -8.985 -9.425 1.00 90.25 89 VAL A CA 1
ATOM 683 C C . VAL A 1 89 ? 15.553 -7.691 -8.932 1.00 90.25 89 VAL A C 1
ATOM 685 O O . VAL A 1 89 ? 16.184 -6.635 -8.929 1.00 90.25 89 VAL A O 1
ATOM 688 N N . LEU A 1 90 ? 14.289 -7.776 -8.535 1.00 90.50 90 LEU A N 1
ATOM 689 C CA . LEU A 1 90 ? 13.570 -6.723 -7.839 1.00 90.50 90 LEU A CA 1
ATOM 690 C C . LEU A 1 90 ? 13.786 -6.878 -6.337 1.00 90.50 90 LEU A C 1
ATOM 692 O O . LEU A 1 90 ? 13.532 -7.941 -5.775 1.00 90.50 90 LEU A O 1
ATOM 696 N N . VAL A 1 91 ? 14.211 -5.801 -5.687 1.00 94.38 91 VAL A N 1
ATOM 697 C CA . VAL A 1 91 ? 14.199 -5.697 -4.227 1.00 94.38 91 VAL A CA 1
ATOM 698 C C . VAL A 1 91 ? 12.893 -5.016 -3.844 1.00 94.38 91 VAL A C 1
ATOM 700 O O . VAL A 1 91 ? 12.649 -3.880 -4.252 1.00 94.38 91 VAL A O 1
ATOM 703 N N . ALA A 1 92 ? 12.040 -5.728 -3.117 1.00 94.06 92 ALA A N 1
ATOM 704 C CA . ALA A 1 92 ? 10.741 -5.241 -2.673 1.00 94.06 92 ALA A CA 1
ATOM 705 C C . ALA A 1 92 ? 10.590 -5.469 -1.171 1.00 94.06 92 ALA A C 1
ATOM 707 O O . ALA A 1 92 ? 11.178 -6.401 -0.629 1.00 94.06 92 ALA A O 1
ATOM 708 N N . GLU A 1 93 ? 9.779 -4.653 -0.513 1.00 96.31 93 GLU A N 1
ATOM 709 C CA . GLU A 1 93 ? 9.403 -4.877 0.882 1.00 96.31 93 GLU A CA 1
ATOM 710 C C . GLU A 1 93 ? 8.706 -6.237 1.056 1.00 96.31 93 GLU A C 1
ATOM 712 O O . GLU A 1 93 ? 8.078 -6.776 0.125 1.00 96.31 93 GLU A O 1
ATOM 717 N N . THR A 1 94 ? 8.842 -6.823 2.246 1.00 97.12 94 THR A N 1
ATOM 718 C CA . THR A 1 94 ? 8.054 -8.001 2.619 1.00 97.12 94 THR A CA 1
ATOM 719 C C . THR A 1 94 ? 6.562 -7.644 2.703 1.00 97.12 94 THR A C 1
ATOM 721 O O . THR A 1 94 ? 6.203 -6.482 2.903 1.00 97.12 94 THR A O 1
ATOM 724 N N . PRO A 1 95 ? 5.644 -8.609 2.525 1.00 97.06 95 PRO A N 1
ATOM 725 C CA . PRO A 1 95 ? 4.215 -8.344 2.693 1.00 97.06 95 PRO A CA 1
ATOM 726 C C . PRO A 1 95 ? 3.846 -7.759 4.066 1.00 97.06 95 PRO A C 1
ATOM 728 O O . PRO A 1 95 ? 2.941 -6.931 4.145 1.00 97.06 95 PRO A O 1
ATOM 731 N N . GLU A 1 96 ? 4.548 -8.156 5.127 1.00 97.56 96 GLU A N 1
ATOM 732 C CA . GLU A 1 96 ? 4.367 -7.668 6.497 1.00 97.56 96 GLU A CA 1
ATOM 733 C C . GLU A 1 96 ? 4.750 -6.186 6.621 1.00 97.56 96 GLU A C 1
ATOM 735 O O . GLU A 1 96 ? 4.018 -5.402 7.228 1.00 97.56 96 GLU A O 1
ATOM 740 N N . GLU A 1 97 ? 5.852 -5.781 5.981 1.00 97.44 97 GLU A N 1
ATOM 741 C CA . GLU A 1 97 ? 6.255 -4.377 5.857 1.00 97.44 97 GLU A CA 1
ATOM 742 C C . GLU A 1 97 ? 5.188 -3.557 5.132 1.00 97.44 97 GLU A C 1
ATOM 744 O O . GLU A 1 97 ? 4.709 -2.550 5.662 1.00 97.44 97 GLU A O 1
ATOM 749 N N . ILE A 1 98 ? 4.716 -4.048 3.984 1.00 97.62 98 ILE A N 1
ATOM 750 C CA . ILE A 1 98 ? 3.674 -3.373 3.202 1.00 97.62 98 ILE A CA 1
ATOM 751 C C . ILE A 1 98 ? 2.387 -3.231 4.029 1.00 97.62 98 ILE A C 1
ATOM 753 O O . ILE A 1 98 ? 1.777 -2.159 4.038 1.00 97.62 98 ILE A O 1
ATOM 757 N N . LEU A 1 99 ? 1.969 -4.282 4.745 1.00 98.25 99 LEU A N 1
ATOM 758 C CA . LEU A 1 99 ? 0.802 -4.235 5.632 1.00 98.25 99 LEU A CA 1
ATOM 759 C C . LEU A 1 99 ? 0.989 -3.185 6.735 1.00 98.25 99 LEU A C 1
ATOM 761 O O . LEU A 1 99 ? 0.074 -2.399 6.996 1.00 98.25 99 LEU A O 1
ATOM 765 N N . SER A 1 100 ? 2.171 -3.122 7.348 1.00 97.44 100 SER A N 1
ATOM 766 C CA . SER A 1 100 ? 2.468 -2.136 8.390 1.00 97.44 100 SER A CA 1
ATOM 767 C C . SER A 1 100 ? 2.414 -0.691 7.875 1.00 97.44 100 SER A C 1
ATOM 769 O O . SER A 1 100 ? 1.888 0.192 8.560 1.00 97.44 100 SER A O 1
ATOM 771 N N . ASP A 1 101 ? 2.824 -0.448 6.627 1.00 96.75 101 ASP A N 1
ATOM 772 C CA . ASP A 1 101 ? 2.698 0.865 5.992 1.00 96.75 101 ASP A CA 1
ATOM 773 C C . ASP A 1 101 ? 1.241 1.236 5.706 1.00 96.75 101 ASP A C 1
ATOM 775 O O . ASP A 1 101 ? 0.872 2.413 5.794 1.00 96.75 101 ASP A O 1
ATOM 779 N N . LYS A 1 102 ? 0.374 0.251 5.432 1.00 97.81 102 LYS A N 1
ATOM 780 C CA . LYS A 1 102 ? -1.078 0.479 5.342 1.00 97.81 102 LYS A CA 1
ATOM 781 C C . LYS A 1 102 ? -1.688 0.846 6.686 1.00 97.81 102 LYS A C 1
ATOM 783 O O . LYS A 1 102 ? -2.467 1.800 6.737 1.00 97.81 102 LYS A O 1
ATOM 788 N N . VAL A 1 103 ? -1.289 0.175 7.766 1.00 97.88 103 VAL A N 1
ATOM 789 C CA . VAL A 1 103 ? -1.705 0.537 9.131 1.00 97.88 103 VAL A CA 1
ATOM 790 C C . VAL A 1 103 ? -1.288 1.973 9.446 1.00 97.88 103 VAL A C 1
ATOM 792 O O . VAL A 1 103 ? -2.134 2.794 9.812 1.00 97.88 103 VAL A O 1
ATOM 795 N N . ARG A 1 104 ? -0.014 2.323 9.219 1.00 96.81 104 ARG A N 1
ATOM 796 C CA . ARG A 1 104 ? 0.481 3.693 9.421 1.00 96.81 104 ARG A CA 1
ATOM 797 C C . ARG A 1 104 ? -0.302 4.706 8.586 1.00 96.81 104 ARG A C 1
ATOM 799 O O . ARG A 1 104 ? -0.740 5.724 9.121 1.00 96.81 104 ARG A O 1
ATOM 806 N N . ALA A 1 105 ? -0.519 4.436 7.300 1.00 96.56 105 ALA A N 1
ATOM 807 C CA . ALA A 1 105 ? -1.234 5.343 6.405 1.00 96.56 105 ALA A CA 1
ATOM 808 C C . ALA A 1 105 ? -2.675 5.626 6.867 1.00 96.56 105 ALA A C 1
ATOM 810 O O . ALA A 1 105 ? -3.115 6.780 6.810 1.00 96.56 105 ALA A O 1
ATOM 811 N N . LEU A 1 106 ? -3.389 4.601 7.345 1.00 97.69 106 LEU A N 1
ATOM 812 C CA . LEU A 1 106 ? -4.751 4.731 7.871 1.00 97.69 106 LEU A CA 1
ATOM 813 C C . LEU A 1 106 ? -4.818 5.551 9.165 1.00 97.69 106 LEU A C 1
ATOM 815 O O . LEU A 1 106 ? -5.830 6.204 9.414 1.00 97.69 106 LEU A O 1
ATOM 819 N N . LEU A 1 107 ? -3.750 5.582 9.959 1.00 97.75 107 LEU A N 1
ATOM 820 C CA . LEU A 1 107 ? -3.689 6.357 11.202 1.00 97.75 107 LEU A CA 1
ATOM 821 C C . LEU A 1 107 ? -3.188 7.791 10.987 1.00 97.75 107 LEU A C 1
ATOM 823 O O . LEU A 1 107 ? -3.681 8.717 11.625 1.00 97.75 107 LEU A O 1
ATOM 827 N N . GLU A 1 108 ? -2.227 7.997 10.086 1.00 96.38 108 GLU A N 1
ATOM 828 C CA . GLU A 1 108 ? -1.484 9.261 9.952 1.00 96.38 108 GLU A CA 1
ATOM 829 C C . GLU A 1 108 ? -2.108 10.252 8.962 1.00 96.38 108 GLU A C 1
ATOM 831 O O . GLU A 1 108 ? -1.993 11.473 9.107 1.00 96.38 108 GLU A O 1
ATOM 836 N N . ARG A 1 109 ? -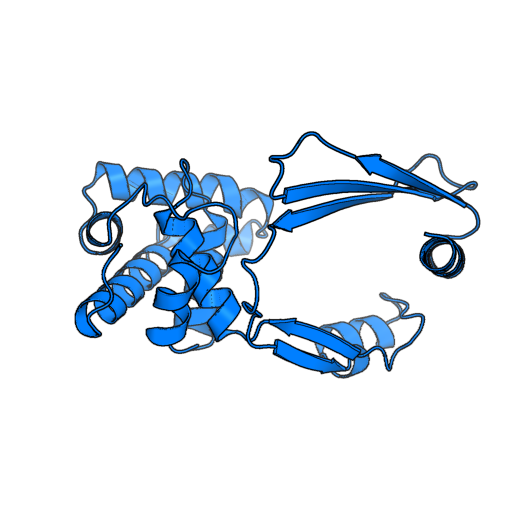2.751 9.765 7.896 1.00 95.06 109 ARG A N 1
ATOM 837 C CA . ARG A 1 109 ? -3.215 10.663 6.829 1.00 95.06 109 ARG A CA 1
ATOM 838 C C . ARG A 1 109 ? -4.366 11.528 7.299 1.00 95.06 109 ARG A C 1
ATOM 840 O O . ARG A 1 109 ? -5.262 11.053 7.978 1.00 95.06 109 ARG A O 1
ATOM 847 N N . ARG A 1 110 ? -4.422 12.781 6.845 1.00 93.94 110 ARG A N 1
ATOM 848 C CA . ARG A 1 110 ? -5.540 13.690 7.158 1.00 93.94 110 ARG A CA 1
ATOM 849 C C . ARG A 1 110 ? -6.872 13.243 6.544 1.00 93.94 110 ARG A C 1
ATOM 851 O O . ARG A 1 110 ? -7.915 13.448 7.148 1.00 93.94 110 ARG A O 1
ATOM 858 N N . TYR A 1 111 ? -6.835 12.619 5.372 1.00 95.38 111 TYR A N 1
ATOM 859 C CA . TYR A 1 111 ? -8.006 12.077 4.681 1.00 95.38 111 TYR A CA 1
ATOM 860 C C . TYR A 1 111 ? -7.957 10.547 4.659 1.00 95.38 111 TYR A C 1
ATOM 862 O O . TYR A 1 111 ? -6.877 9.960 4.767 1.00 95.38 111 TYR A O 1
ATOM 870 N N . LEU A 1 112 ? -9.120 9.914 4.512 1.00 96.88 112 LEU A N 1
ATOM 871 C CA . LEU A 1 112 ? -9.220 8.479 4.269 1.00 96.88 112 LEU A CA 1
ATOM 872 C C . LEU A 1 112 ? -8.962 8.208 2.791 1.00 96.88 112 LEU A C 1
ATOM 874 O O . LEU A 1 112 ? -9.612 8.793 1.928 1.00 96.88 112 LEU A O 1
ATOM 878 N N . LYS A 1 113 ? -8.010 7.328 2.497 1.00 96.62 113 LYS A N 1
ATOM 879 C CA . LYS A 1 113 ? -7.765 6.856 1.135 1.00 96.62 113 LYS A CA 1
ATOM 880 C C . LYS A 1 113 ? -8.405 5.484 0.991 1.00 96.62 113 LYS A C 1
ATOM 882 O O . LYS A 1 113 ? -7.901 4.518 1.559 1.00 96.62 113 LYS A O 1
ATOM 887 N N . GLY A 1 114 ? -9.492 5.400 0.232 1.00 96.75 114 GLY A N 1
ATOM 888 C CA . GLY A 1 114 ? -10.281 4.180 0.078 1.00 96.75 114 GLY A CA 1
ATOM 889 C C . GLY A 1 114 ? -9.467 2.966 -0.363 1.00 96.75 114 GLY A C 1
ATOM 890 O O . GLY A 1 114 ? -9.685 1.861 0.123 1.00 96.75 114 GLY A O 1
ATOM 891 N N . ARG A 1 115 ? -8.449 3.176 -1.208 1.00 96.88 115 ARG A N 1
ATOM 892 C CA . ARG A 1 115 ? -7.541 2.097 -1.635 1.00 96.88 115 ARG A CA 1
ATOM 893 C C . ARG A 1 115 ? -6.771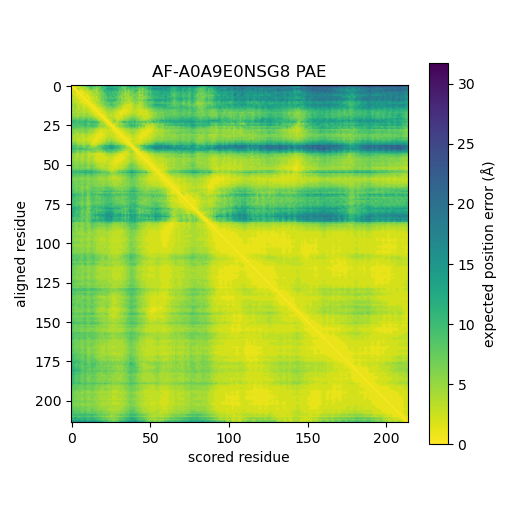 1.427 -0.502 1.00 96.88 115 ARG A C 1
ATOM 895 O O . ARG A 1 115 ? -6.497 0.240 -0.607 1.00 96.88 115 ARG A O 1
ATOM 902 N N . ASP A 1 116 ? -6.430 2.149 0.565 1.00 98.06 116 ASP A N 1
ATOM 903 C CA . ASP A 1 116 ? -5.691 1.524 1.666 1.00 98.06 116 ASP A CA 1
ATOM 904 C C . ASP A 1 116 ? -6.560 0.497 2.415 1.00 98.06 116 ASP A C 1
ATOM 906 O O . ASP A 1 116 ? -6.015 -0.469 2.934 1.00 98.06 116 ASP A O 1
ATOM 910 N N . PHE A 1 117 ? -7.895 0.635 2.402 1.00 98.31 117 PHE A N 1
ATOM 911 C CA . PHE A 1 117 ? -8.809 -0.388 2.931 1.00 98.31 117 PHE A CA 1
ATOM 912 C C . PHE A 1 117 ? -8.828 -1.648 2.064 1.00 98.31 117 PHE A C 1
ATOM 914 O O . PHE A 1 117 ? -8.826 -2.755 2.596 1.00 98.31 117 PHE A O 1
ATOM 921 N N . TYR A 1 118 ? -8.818 -1.484 0.739 1.00 98.06 118 TYR A N 1
ATOM 922 C CA . TYR A 1 118 ? -8.728 -2.612 -0.188 1.00 98.06 118 TYR A CA 1
ATOM 923 C C . TYR A 1 118 ? -7.405 -3.362 -0.014 1.00 98.06 118 TYR A C 1
ATOM 925 O O . TYR A 1 118 ? -7.402 -4.583 0.126 1.00 98.06 118 TYR A O 1
ATOM 933 N N . ASP A 1 119 ? -6.287 -2.630 0.027 1.00 98.06 119 ASP A N 1
ATOM 934 C CA . ASP A 1 119 ? -4.959 -3.219 0.208 1.00 98.06 119 ASP A CA 1
ATOM 935 C C . ASP A 1 119 ? -4.854 -3.942 1.560 1.00 98.06 119 ASP A C 1
ATOM 937 O O . ASP A 1 119 ? -4.338 -5.055 1.619 1.00 98.06 119 ASP A O 1
ATOM 941 N N . LEU A 1 120 ? -5.392 -3.348 2.633 1.00 98.12 120 LEU A N 1
ATOM 942 C CA . LEU A 1 120 ? -5.457 -3.973 3.955 1.00 98.12 120 LEU A CA 1
ATOM 943 C C . LEU A 1 120 ? -6.278 -5.263 3.924 1.00 98.12 120 LEU A C 1
ATOM 945 O O . LEU A 1 120 ? -5.786 -6.295 4.373 1.00 98.12 120 LEU A O 1
ATOM 949 N N . TRP A 1 121 ? -7.495 -5.232 3.372 1.00 98.44 121 TRP A N 1
ATOM 950 C CA . TRP A 1 121 ? -8.330 -6.427 3.228 1.00 98.44 121 TRP A CA 1
ATOM 951 C C . TRP A 1 121 ? -7.614 -7.519 2.434 1.00 98.44 121 TRP A C 1
ATOM 953 O O . TRP A 1 121 ? -7.587 -8.679 2.847 1.00 98.44 121 TRP A O 1
ATOM 963 N N . HIS A 1 122 ? -6.975 -7.157 1.325 1.00 98.06 122 HIS A N 1
ATOM 964 C CA . HIS A 1 122 ? -6.278 -8.128 0.502 1.00 98.06 122 HIS A CA 1
ATOM 965 C C . HIS A 1 122 ? -5.079 -8.742 1.239 1.00 98.06 122 HIS A C 1
ATOM 967 O O . HIS A 1 122 ? -4.943 -9.961 1.279 1.00 98.06 122 HIS A O 1
ATOM 973 N N . LEU A 1 123 ? -4.239 -7.930 1.883 1.00 98.44 123 LEU A N 1
ATOM 974 C CA . LEU A 1 123 ? -3.067 -8.416 2.616 1.00 98.44 123 LEU A CA 1
ATOM 975 C C . LEU A 1 123 ? -3.462 -9.240 3.850 1.00 98.44 123 LEU A C 1
ATOM 977 O O . LEU A 1 123 ? -3.013 -10.371 4.011 1.00 98.44 123 LEU A O 1
ATOM 981 N N . HIS A 1 124 ? -4.326 -8.704 4.709 1.00 98.06 124 HIS A N 1
ATOM 982 C CA . HIS A 1 124 ? -4.656 -9.321 5.997 1.00 98.06 124 HIS A CA 1
ATOM 983 C C . HIS A 1 124 ? -5.703 -10.431 5.870 1.00 98.06 124 HIS A C 1
ATOM 985 O O . HIS A 1 124 ? -5.539 -11.517 6.421 1.00 98.06 124 HIS A O 1
ATOM 991 N N . THR A 1 125 ? -6.776 -10.204 5.110 1.00 97.75 125 THR A N 1
ATOM 992 C CA . THR A 1 125 ? -7.894 -11.155 5.032 1.00 97.75 125 THR A CA 1
ATOM 993 C C . THR A 1 125 ? -7.732 -12.172 3.909 1.00 97.75 125 THR A C 1
ATOM 995 O O . THR A 1 125 ? -8.008 -13.348 4.147 1.00 97.75 125 THR A O 1
ATOM 998 N N . VAL A 1 126 ? -7.294 -11.767 2.713 1.00 97.69 126 VAL A N 1
ATOM 999 C CA . VAL A 1 126 ? -7.170 -12.689 1.565 1.00 97.69 126 VAL A CA 1
ATOM 1000 C C . VAL A 1 126 ? -5.851 -13.456 1.611 1.00 97.69 126 VAL A C 1
ATOM 1002 O O . VAL A 1 126 ? -5.856 -14.682 1.570 1.00 97.69 126 VAL A O 1
ATOM 1005 N N . LEU A 1 127 ? -4.729 -12.746 1.740 1.00 97.56 127 LEU A N 1
ATOM 1006 C CA . LEU A 1 127 ? -3.389 -13.338 1.749 1.00 97.56 127 LEU A CA 1
ATOM 1007 C C . LEU A 1 127 ? -2.946 -13.830 3.132 1.00 97.56 127 LEU A C 1
ATOM 1009 O O . LEU A 1 127 ? -1.914 -14.489 3.226 1.00 97.56 127 LEU A O 1
ATOM 1013 N N . LYS A 1 128 ? -3.723 -13.545 4.187 1.00 97.75 128 LYS A N 1
ATOM 1014 C CA . LYS A 1 128 ? -3.453 -13.974 5.571 1.00 97.75 128 LYS A CA 1
ATOM 1015 C C . LYS A 1 128 ? -2.073 -13.544 6.077 1.00 97.75 128 LYS A C 1
ATOM 1017 O O . LYS A 1 128 ? -1.452 -14.257 6.862 1.00 97.75 128 LYS A O 1
ATOM 1022 N N . ILE A 1 129 ? -1.601 -12.379 5.634 1.00 97.94 129 ILE A N 1
ATOM 1023 C CA . ILE A 1 129 ? -0.342 -11.815 6.113 1.00 97.94 129 ILE A CA 1
ATOM 1024 C C . ILE A 1 129 ? -0.510 -11.435 7.591 1.00 97.94 129 ILE A C 1
ATOM 1026 O O . ILE A 1 129 ? -1.436 -10.682 7.917 1.00 97.94 129 ILE A O 1
ATOM 1030 N N . PRO A 1 130 ? 0.345 -11.951 8.491 1.00 94.19 130 PRO A N 1
ATOM 1031 C CA . PRO A 1 130 ? 0.216 -11.693 9.914 1.00 94.19 130 PRO A CA 1
ATOM 1032 C C . PRO A 1 130 ? 0.559 -10.239 10.240 1.00 94.19 130 PRO A C 1
ATOM 1034 O O . PRO A 1 130 ? 1.494 -9.656 9.691 1.00 94.19 130 PRO A O 1
ATOM 1037 N N . ALA A 1 131 ? -0.170 -9.660 11.192 1.00 94.62 131 ALA A N 1
ATOM 1038 C CA . ALA A 1 131 ? 0.175 -8.357 11.732 1.00 94.62 131 ALA A CA 1
ATOM 1039 C C . ALA A 1 131 ? 1.312 -8.502 12.756 1.00 94.62 131 ALA A C 1
ATOM 1041 O O . ALA A 1 131 ? 1.096 -8.941 13.894 1.00 94.62 131 ALA A O 1
ATOM 1042 N N . ASP A 1 132 ? 2.532 -8.157 12.352 1.00 95.44 132 ASP A N 1
ATOM 1043 C CA . ASP A 1 132 ? 3.685 -8.143 13.249 1.00 95.44 132 ASP A CA 1
ATOM 1044 C C . ASP A 1 132 ? 3.730 -6.825 14.037 1.00 95.44 132 ASP A C 1
ATOM 1046 O O . ASP A 1 132 ? 3.915 -5.737 13.483 1.00 95.44 132 ASP A O 1
ATOM 1050 N N . MET A 1 133 ? 3.556 -6.930 15.357 1.00 95.12 133 MET A N 1
ATOM 1051 C CA . MET A 1 133 ? 3.586 -5.784 16.264 1.00 95.12 133 MET A CA 1
ATOM 1052 C C . MET A 1 133 ? 4.927 -5.047 16.221 1.00 95.12 133 MET A C 1
ATOM 1054 O O . MET A 1 133 ? 4.930 -3.818 16.235 1.00 95.12 133 MET A O 1
ATOM 1058 N N . ASN A 1 134 ? 6.049 -5.765 16.159 1.00 94.31 134 ASN A N 1
ATOM 1059 C CA . ASN A 1 134 ? 7.372 -5.150 16.185 1.00 94.31 134 ASN A CA 1
ATOM 1060 C C . ASN A 1 134 ? 7.586 -4.309 14.924 1.00 94.31 134 ASN A C 1
ATOM 1062 O O . ASN A 1 134 ? 8.096 -3.190 15.008 1.00 94.31 134 ASN A O 1
ATOM 1066 N N . ILE A 1 135 ? 7.138 -4.820 13.770 1.00 96.00 135 ILE A N 1
ATOM 1067 C CA . ILE A 1 135 ? 7.186 -4.097 12.493 1.00 96.00 135 ILE A CA 1
ATOM 1068 C C . ILE A 1 135 ? 6.283 -2.857 12.548 1.00 96.00 135 ILE A C 1
ATOM 1070 O O . ILE A 1 135 ? 6.711 -1.754 12.213 1.00 96.00 135 ILE A O 1
ATOM 1074 N N . ILE A 1 136 ? 5.050 -2.991 13.034 1.00 95.81 136 ILE A N 1
ATOM 1075 C CA . ILE A 1 136 ? 4.112 -1.861 13.112 1.00 95.81 136 ILE A CA 1
ATOM 1076 C C . ILE A 1 136 ? 4.598 -0.789 14.094 1.00 95.81 136 ILE A C 1
ATOM 1078 O O . ILE A 1 136 ? 4.573 0.397 13.773 1.00 95.81 136 ILE A O 1
ATOM 1082 N N . GLN A 1 137 ? 5.100 -1.174 15.266 1.00 94.50 137 GLN A N 1
ATOM 1083 C CA . GLN A 1 137 ? 5.600 -0.218 16.253 1.00 94.50 137 GLN A CA 1
ATOM 1084 C C . GLN A 1 137 ? 6.868 0.494 15.779 1.00 94.50 137 GLN A C 1
ATOM 1086 O O . GLN A 1 137 ? 6.992 1.709 15.959 1.00 94.50 137 GLN A O 1
ATOM 1091 N N . ARG A 1 138 ? 7.798 -0.208 15.111 1.00 94.25 138 ARG A N 1
ATOM 1092 C CA . ARG A 1 138 ? 8.981 0.467 14.550 1.00 94.25 138 ARG A CA 1
ATOM 1093 C C . ARG A 1 138 ? 8.597 1.480 13.471 1.00 94.25 138 ARG A C 1
ATOM 1095 O O . ARG A 1 138 ? 9.312 2.470 13.326 1.00 94.25 138 ARG A O 1
ATOM 1102 N N . LYS A 1 139 ? 7.465 1.300 12.767 1.00 94.62 139 LYS A N 1
ATOM 1103 C CA . LYS A 1 139 ? 6.995 2.249 11.741 1.00 94.62 139 LYS A CA 1
ATOM 1104 C C . LYS A 1 139 ? 6.701 3.640 12.277 1.00 94.62 139 LYS A C 1
ATOM 1106 O O . LYS A 1 139 ? 6.826 4.590 11.507 1.00 94.62 139 LYS A O 1
ATOM 1111 N N . TRP A 1 140 ? 6.398 3.809 13.563 1.00 94.31 140 TRP A N 1
ATOM 1112 C CA . TRP A 1 140 ? 6.191 5.137 14.155 1.00 94.31 140 TRP A CA 1
ATOM 1113 C C . TRP A 1 140 ? 7.445 6.018 14.086 1.00 94.31 140 TRP A C 1
ATOM 1115 O O . TRP A 1 140 ? 7.346 7.221 13.859 1.00 94.31 140 TRP A O 1
ATOM 1125 N N . THR A 1 141 ? 8.628 5.413 14.208 1.00 93.50 141 THR A N 1
ATOM 1126 C CA . THR A 1 141 ? 9.931 6.105 14.260 1.00 93.50 141 THR A CA 1
ATOM 1127 C C . THR A 1 141 ? 10.815 5.782 13.055 1.00 93.50 141 THR A C 1
ATOM 1129 O O . THR A 1 141 ? 12.034 5.886 13.109 1.00 93.50 141 THR A O 1
ATOM 1132 N N . PHE A 1 142 ? 10.216 5.325 11.958 1.00 94.19 142 PHE A N 1
ATOM 1133 C CA . PHE A 1 142 ? 10.967 4.775 10.831 1.00 94.19 142 PHE A CA 1
ATOM 1134 C C . PHE A 1 142 ? 11.430 5.835 9.828 1.00 94.19 142 PHE A C 1
ATOM 1136 O O . PHE A 1 142 ? 12.522 5.753 9.267 1.00 94.19 142 PHE A O 1
ATOM 1143 N N . TYR A 1 143 ? 10.594 6.848 9.627 1.00 93.75 143 TYR A N 1
ATOM 1144 C CA . TYR A 1 143 ? 10.811 7.917 8.661 1.00 93.75 143 TYR A CA 1
ATOM 1145 C C . TYR A 1 143 ? 11.305 9.175 9.371 1.00 93.75 143 TYR A C 1
ATOM 1147 O O . TYR A 1 143 ? 10.971 9.412 10.531 1.00 93.75 143 TYR A O 1
ATOM 1155 N N . GLN A 1 144 ? 12.068 10.000 8.656 1.00 94.12 144 GLN A N 1
ATOM 1156 C CA . GLN A 1 144 ? 12.522 11.309 9.139 1.00 94.12 144 GLN A CA 1
ATOM 1157 C C . GLN A 1 144 ? 11.336 12.226 9.451 1.00 94.12 144 GLN A C 1
ATOM 1159 O O . GLN A 1 144 ? 11.337 12.937 10.452 1.00 94.12 144 GLN A O 1
ATOM 1164 N N . ALA A 1 145 ? 10.288 12.162 8.625 1.00 90.81 145 ALA A N 1
ATOM 1165 C CA . ALA A 1 145 ? 9.020 12.796 8.937 1.00 90.81 145 ALA A CA 1
ATOM 1166 C C . ALA A 1 145 ? 8.351 12.082 10.124 1.00 90.81 145 ALA A C 1
ATOM 1168 O O . ALA A 1 145 ? 7.937 10.920 10.020 1.00 90.81 145 ALA A O 1
ATOM 1169 N N . ALA A 1 146 ? 8.219 12.814 11.233 1.00 91.75 146 ALA A N 1
ATOM 1170 C CA . ALA A 1 146 ? 7.602 12.321 12.456 1.00 91.75 146 ALA A CA 1
ATOM 1171 C C . ALA A 1 146 ? 6.183 11.798 12.200 1.00 91.75 146 ALA A C 1
ATOM 1173 O O . ALA A 1 146 ? 5.378 12.448 11.525 1.00 91.75 146 ALA A O 1
ATOM 1174 N N . PHE A 1 147 ? 5.882 10.634 12.775 1.00 95.06 147 PHE A N 1
ATOM 1175 C CA . PHE A 1 147 ? 4.533 10.094 12.767 1.00 95.06 147 PHE A CA 1
ATOM 1176 C C . PHE A 1 147 ? 3.608 10.963 13.619 1.00 95.06 147 PHE A C 1
ATOM 1178 O O . PHE A 1 147 ? 3.902 11.253 14.777 1.00 95.06 147 PHE A O 1
ATOM 1185 N N . VAL A 1 148 ? 2.468 11.355 13.049 1.00 94.94 148 VAL A N 1
ATOM 1186 C CA . VAL A 1 148 ? 1.423 12.093 13.767 1.00 94.94 148 VAL A CA 1
ATOM 1187 C C . VAL A 1 148 ? 0.097 11.377 13.578 1.00 94.94 148 VAL A C 1
ATOM 1189 O O . VAL A 1 148 ? -0.516 11.466 12.512 1.00 94.94 148 VAL A O 1
ATOM 1192 N N . ALA A 1 149 ? -0.369 10.698 14.625 1.00 96.38 149 ALA A N 1
ATOM 1193 C CA . ALA A 1 149 ? -1.676 10.062 14.612 1.00 96.38 149 ALA A CA 1
ATOM 1194 C C . ALA A 1 149 ? -2.779 11.114 14.402 1.00 96.38 149 ALA A C 1
ATOM 1196 O O . ALA A 1 149 ? -2.879 12.111 15.118 1.00 96.38 149 ALA A O 1
ATOM 1197 N N . ARG A 1 150 ? -3.611 10.896 13.384 1.00 96.38 150 ARG A N 1
ATOM 1198 C CA . ARG A 1 150 ? -4.820 11.687 13.100 1.00 96.38 150 ARG A CA 1
ATOM 1199 C C . ARG A 1 150 ? -6.093 10.943 13.468 1.00 96.38 150 ARG A C 1
ATOM 1201 O O . ARG A 1 150 ? -7.158 11.552 13.475 1.00 96.38 150 ARG A O 1
ATOM 1208 N N . ARG A 1 151 ? -5.977 9.644 13.731 1.00 95.69 151 ARG A N 1
ATOM 1209 C CA . ARG A 1 151 ? -7.048 8.749 14.161 1.00 95.69 151 ARG A CA 1
ATOM 1210 C C . ARG A 1 151 ? -6.493 7.799 15.206 1.00 95.69 151 ARG A C 1
ATOM 1212 O O . ARG A 1 151 ? -5.319 7.432 15.146 1.00 95.69 151 ARG A O 1
ATOM 1219 N N . ASP A 1 152 ? -7.352 7.411 16.133 1.00 95.75 152 ASP A N 1
ATOM 1220 C CA . ASP A 1 152 ? -7.080 6.339 17.077 1.00 95.75 152 ASP A CA 1
ATOM 1221 C C . ASP A 1 152 ? -7.528 4.980 16.506 1.00 95.75 152 ASP A C 1
ATOM 1223 O O . ASP A 1 152 ? -8.094 4.891 15.415 1.00 95.75 152 ASP A O 1
ATOM 1227 N N . PHE A 1 153 ? -7.265 3.899 17.241 1.00 97.38 153 PHE A N 1
ATOM 1228 C CA . PHE A 1 153 ? -7.708 2.560 16.837 1.00 97.38 153 PH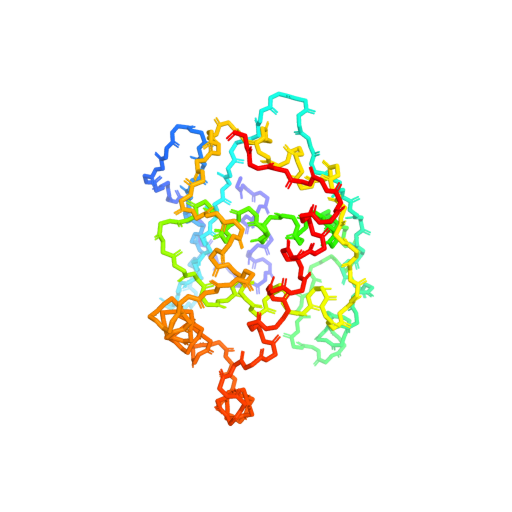E A CA 1
ATOM 1229 C C . PHE A 1 153 ? -9.228 2.401 16.986 1.00 97.38 153 PHE A C 1
ATOM 1231 O O . PHE A 1 153 ? -9.854 1.667 16.218 1.00 97.38 153 PHE A O 1
ATOM 1238 N N . ARG A 1 154 ? -9.844 3.127 17.931 1.00 97.06 154 ARG A N 1
ATOM 1239 C CA . ARG A 1 154 ? -11.288 3.099 18.191 1.00 97.06 154 ARG A CA 1
ATOM 1240 C C . ARG A 1 154 ? -12.088 3.558 16.970 1.00 97.06 154 ARG A C 1
ATOM 1242 O O . ARG A 1 154 ? -13.169 3.016 16.746 1.00 97.06 154 ARG A O 1
ATOM 1249 N N . PHE A 1 155 ? -11.539 4.453 16.150 1.00 97.88 155 PHE A N 1
ATOM 1250 C CA . PHE A 1 155 ? -12.092 4.850 14.855 1.00 97.88 155 PHE A CA 1
ATOM 1251 C C . PHE A 1 155 ? -12.408 3.644 13.956 1.00 97.88 155 PHE A C 1
ATOM 1253 O O . PHE A 1 155 ? -13.422 3.640 13.267 1.00 97.88 155 PHE A O 1
ATOM 1260 N N . PHE A 1 156 ? -11.571 2.602 13.974 1.00 98.00 156 PHE A N 1
ATOM 1261 C CA . PHE A 1 156 ? -11.759 1.398 13.155 1.00 98.00 156 PHE A CA 1
ATOM 1262 C C . PHE A 1 156 ? -12.457 0.265 13.912 1.00 98.00 156 PHE A C 1
ATOM 1264 O O . PHE A 1 156 ? -13.238 -0.478 13.325 1.00 98.00 156 PHE A O 1
ATOM 1271 N N . GLN A 1 157 ? -12.207 0.142 15.217 1.00 97.81 157 GLN A N 1
ATOM 1272 C CA . GLN A 1 157 ? -12.788 -0.916 16.051 1.00 97.81 157 GLN A CA 1
ATOM 1273 C C . GLN A 1 157 ? -14.276 -0.681 16.338 1.00 97.81 157 GLN A C 1
ATOM 1275 O O . GLN A 1 157 ? -15.087 -1.604 16.309 1.00 97.81 157 GLN A O 1
ATOM 1280 N N . LYS A 1 158 ? -14.636 0.567 16.658 1.00 97.31 158 LYS A N 1
ATOM 1281 C CA . LYS A 1 158 ? -15.986 0.978 17.067 1.00 97.31 158 LYS A CA 1
ATOM 1282 C C . LYS A 1 158 ? -16.348 2.331 16.437 1.00 97.31 158 LYS A C 1
ATOM 1284 O O . LYS A 1 158 ? -16.548 3.309 17.177 1.00 97.31 158 LYS A O 1
ATOM 1289 N N . PRO A 1 159 ? -16.425 2.402 15.093 1.00 97.25 159 PRO A N 1
ATOM 1290 C CA . PRO A 1 159 ? -16.835 3.619 14.413 1.00 97.25 159 PRO A CA 1
ATOM 1291 C C . PRO A 1 159 ? -18.271 3.994 14.770 1.00 97.25 159 PRO A C 1
ATOM 1293 O O . PRO A 1 159 ? -19.163 3.145 14.840 1.00 97.25 159 PRO A O 1
ATOM 1296 N N . SER A 1 160 ? -18.506 5.290 14.928 1.00 97.69 160 SER A N 1
ATOM 1297 C CA . SER A 1 160 ? -19.838 5.883 14.838 1.00 97.69 160 SER A CA 1
ATOM 1298 C C . SER A 1 160 ? -20.448 5.663 13.449 1.00 97.69 160 SER A C 1
ATOM 1300 O O . SER A 1 160 ? -19.782 5.263 12.487 1.00 97.69 160 SER A O 1
ATOM 1302 N N . LYS A 1 161 ? -21.748 5.942 13.321 1.00 97.31 161 LYS A N 1
ATOM 1303 C CA . LYS A 1 161 ? -22.453 5.838 12.039 1.00 97.31 161 LYS A CA 1
ATOM 1304 C C . LYS A 1 161 ? -21.851 6.791 11.003 1.00 97.31 161 LYS A C 1
ATOM 1306 O O . LYS A 1 161 ? -21.691 6.416 9.843 1.00 97.31 161 LYS A O 1
ATOM 1311 N N . GLU A 1 162 ? -21.484 7.989 11.438 1.00 97.56 162 GLU A N 1
ATOM 1312 C CA . GLU A 1 162 ? -20.863 9.031 10.629 1.00 97.56 162 GLU A CA 1
ATOM 1313 C C . GLU A 1 162 ? -19.482 8.587 10.133 1.00 97.56 162 GLU A C 1
ATOM 1315 O O . GLU A 1 162 ? -19.219 8.646 8.935 1.00 97.56 162 GLU A O 1
A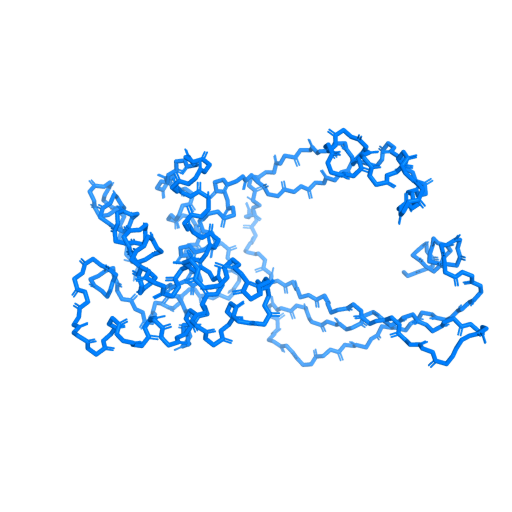TOM 1320 N N . GLU A 1 163 ? -18.626 8.060 11.014 1.00 97.69 163 GLU A N 1
ATOM 1321 C CA . GLU A 1 163 ? -17.293 7.555 10.642 1.00 97.69 163 GLU A CA 1
ATOM 1322 C C . GLU A 1 163 ? -17.389 6.366 9.679 1.00 97.69 163 GLU A C 1
ATOM 1324 O O . GLU A 1 163 ? -16.652 6.291 8.695 1.00 97.69 163 GLU A O 1
ATOM 1329 N N . LYS A 1 164 ? -18.347 5.458 9.904 1.00 97.94 164 LYS A N 1
ATOM 1330 C CA . LYS A 1 164 ? -18.599 4.328 9.001 1.00 97.94 164 LYS A CA 1
ATOM 1331 C C . LYS A 1 164 ? -19.026 4.795 7.608 1.00 97.94 164 LYS A C 1
ATOM 1333 O O . LYS A 1 164 ? -18.569 4.235 6.611 1.00 97.94 164 LYS A O 1
ATOM 1338 N N . ASN A 1 165 ? -19.873 5.819 7.525 1.00 97.81 165 ASN A N 1
ATOM 1339 C CA . ASN A 1 165 ? -20.270 6.409 6.247 1.00 97.81 165 ASN A CA 1
ATOM 1340 C C . ASN A 1 165 ? -19.091 7.104 5.556 1.00 97.81 165 ASN A C 1
ATOM 1342 O O . ASN A 1 165 ? -18.865 6.848 4.377 1.00 97.81 165 ASN A O 1
ATOM 1346 N N . GLN A 1 166 ? -18.276 7.866 6.294 1.00 97.75 166 GLN A N 1
ATOM 1347 C CA . GLN A 1 166 ? -17.057 8.482 5.754 1.00 97.75 166 GLN A CA 1
ATOM 1348 C C . GLN A 1 166 ? -16.087 7.443 5.174 1.00 97.75 166 GLN A C 1
ATOM 1350 O O . GLN A 1 166 ? -15.513 7.659 4.107 1.00 97.75 166 GLN A O 1
ATOM 1355 N N . MET A 1 167 ? -15.913 6.298 5.844 1.00 98.44 167 MET A N 1
ATOM 1356 C CA . MET A 1 167 ? -15.092 5.203 5.318 1.00 98.44 167 MET A CA 1
ATOM 1357 C C . MET A 1 167 ? -15.661 4.638 4.016 1.00 98.44 167 MET A C 1
ATOM 1359 O O . MET A 1 167 ? -14.919 4.480 3.049 1.00 98.44 167 MET A O 1
ATOM 1363 N N . ARG A 1 168 ? -16.971 4.378 3.956 1.00 98.44 168 ARG A N 1
ATOM 1364 C CA . ARG A 1 168 ? -17.634 3.867 2.744 1.00 98.44 168 ARG A CA 1
ATOM 1365 C C . ARG A 1 168 ? -17.532 4.835 1.574 1.00 98.44 168 ARG A C 1
ATOM 1367 O O . ARG A 1 168 ? -17.224 4.405 0.469 1.00 98.44 168 ARG A O 1
ATOM 1374 N N . GLU A 1 169 ? -17.754 6.123 1.815 1.00 98.19 169 GLU A N 1
ATOM 1375 C CA . GLU A 1 169 ? -17.627 7.166 0.795 1.00 98.19 169 GLU A CA 1
ATOM 1376 C C . GLU A 1 169 ? -16.199 7.238 0.250 1.00 98.19 169 GLU A C 1
ATOM 1378 O O . GLU A 1 169 ? -16.003 7.251 -0.965 1.00 98.19 169 GLU A O 1
ATOM 1383 N N . ALA A 1 170 ? -15.195 7.201 1.133 1.00 98.00 170 ALA A N 1
ATOM 1384 C CA . ALA A 1 170 ? -13.794 7.196 0.724 1.00 98.00 170 ALA A CA 1
ATOM 1385 C C . ALA A 1 170 ? -13.436 5.950 -0.103 1.00 98.00 170 ALA A C 1
ATOM 1387 O O . ALA A 1 170 ? -12.727 6.062 -1.105 1.00 98.00 170 ALA A O 1
ATOM 1388 N N . ILE A 1 171 ? -13.929 4.772 0.298 1.00 98.44 171 ILE A N 1
ATOM 1389 C CA . ILE A 1 171 ? -13.771 3.506 -0.434 1.00 98.44 171 ILE A CA 1
ATOM 1390 C C . ILE A 1 171 ? -14.404 3.606 -1.824 1.00 98.44 171 ILE A C 1
ATOM 1392 O O . ILE A 1 171 ? -13.725 3.355 -2.818 1.00 98.44 171 ILE A O 1
ATOM 1396 N N . GLU A 1 172 ? -15.670 4.010 -1.903 1.00 97.81 172 GLU A N 1
ATOM 1397 C CA . GLU A 1 172 ? -16.422 4.146 -3.153 1.00 97.81 172 GLU A CA 1
ATOM 1398 C C . GLU A 1 172 ? -15.734 5.110 -4.128 1.00 97.81 172 GLU A C 1
ATOM 1400 O O . GLU A 1 172 ? -15.481 4.772 -5.290 1.00 97.81 172 GLU A O 1
ATOM 1405 N N . GLN A 1 173 ? -15.389 6.305 -3.645 1.00 96.69 173 GLN A N 1
ATOM 1406 C CA . GLN A 1 173 ? -14.801 7.363 -4.460 1.00 96.69 173 GLN A CA 1
ATOM 1407 C C . GLN A 1 173 ? -13.457 6.953 -5.065 1.00 96.69 173 GLN A C 1
ATOM 1409 O O . GLN A 1 173 ? -13.175 7.276 -6.223 1.00 96.69 173 GLN A O 1
ATOM 1414 N N . ASP A 1 174 ? -12.619 6.272 -4.286 1.00 96.69 174 ASP A N 1
ATOM 1415 C CA . ASP A 1 174 ? -11.321 5.824 -4.766 1.00 96.69 174 ASP A CA 1
ATOM 1416 C C . ASP A 1 174 ? -11.469 4.597 -5.668 1.00 96.69 174 ASP A C 1
ATOM 1418 O O . ASP A 1 174 ? -11.007 4.631 -6.807 1.00 96.69 174 ASP A O 1
ATOM 1422 N N . LEU A 1 175 ? -12.101 3.518 -5.190 1.00 97.00 175 LEU A N 1
ATOM 1423 C CA . LEU A 1 175 ? -12.091 2.222 -5.879 1.00 97.00 175 LEU A CA 1
ATOM 1424 C C . LEU A 1 175 ? -12.862 2.222 -7.195 1.00 97.00 175 LEU A C 1
ATOM 1426 O O . LEU A 1 175 ? -12.449 1.519 -8.116 1.00 97.00 175 LEU A O 1
ATOM 1430 N N . SER A 1 176 ? -13.896 3.054 -7.339 1.00 95.75 176 SER A N 1
ATOM 1431 C CA . SER A 1 176 ? -14.623 3.212 -8.610 1.00 95.75 176 SER A CA 1
ATOM 1432 C C . SER A 1 176 ? -13.732 3.641 -9.784 1.00 95.75 176 SER A C 1
ATOM 1434 O O . SER A 1 176 ? -14.102 3.445 -10.938 1.00 95.75 176 SER A O 1
ATOM 1436 N N . ARG A 1 177 ? -12.548 4.205 -9.509 1.00 95.25 177 ARG A N 1
ATOM 1437 C CA . ARG A 1 177 ? -11.560 4.613 -10.522 1.00 95.25 177 ARG A CA 1
ATOM 1438 C C . ARG A 1 177 ? -10.537 3.527 -10.858 1.00 95.25 177 ARG A C 1
ATOM 1440 O O . ARG A 1 177 ? -9.767 3.712 -11.796 1.00 95.25 177 ARG A O 1
ATOM 1447 N N . PHE A 1 178 ? -10.470 2.454 -10.069 1.00 93.44 178 PHE A N 1
ATOM 1448 C CA . PHE A 1 178 ? -9.427 1.426 -10.177 1.00 93.44 178 PHE A CA 1
ATOM 1449 C C . PHE A 1 178 ? -9.974 0.018 -10.397 1.00 93.44 178 PHE A C 1
ATOM 1451 O O . PHE A 1 178 ? -9.250 -0.823 -10.924 1.00 93.44 178 PHE A O 1
ATOM 1458 N N . LEU A 1 179 ? -11.216 -0.251 -9.995 1.00 94.25 179 LEU A N 1
ATOM 1459 C CA . LEU A 1 179 ? -11.852 -1.548 -10.176 1.00 94.25 179 LEU A CA 1
ATOM 1460 C C . LEU A 1 179 ? -12.796 -1.536 -11.385 1.00 94.25 179 LEU A C 1
ATOM 1462 O O . LEU A 1 179 ? -13.482 -0.534 -11.607 1.00 94.25 179 LEU A O 1
ATOM 1466 N N . PRO A 1 180 ? -12.884 -2.651 -12.133 1.00 95.81 180 PRO A N 1
ATOM 1467 C CA . PRO A 1 180 ? -13.926 -2.834 -13.136 1.00 95.81 180 PRO A CA 1
ATOM 1468 C C . PRO A 1 180 ? -15.332 -2.668 -12.532 1.00 95.81 180 PRO A C 1
ATOM 1470 O O . PRO A 1 180 ? -15.533 -3.033 -11.365 1.00 95.81 180 PRO A O 1
ATOM 1473 N N . PRO A 1 181 ? -16.319 -2.160 -13.296 1.00 95.69 181 PRO A N 1
ATOM 1474 C CA . PRO A 1 181 ? -17.678 -1.936 -12.801 1.00 95.69 181 PRO A CA 1
ATOM 1475 C C . PRO A 1 181 ? -18.322 -3.172 -12.165 1.00 95.69 181 PRO A C 1
ATOM 1477 O O . PRO A 1 181 ? -19.018 -3.051 -11.157 1.00 95.69 181 PRO A O 1
ATOM 1480 N N . GLU A 1 182 ? -18.057 -4.358 -12.710 1.00 96.38 182 GLU A N 1
ATOM 1481 C CA . GLU A 1 182 ? -18.607 -5.633 -12.247 1.00 96.38 182 GLU A CA 1
ATOM 1482 C C . GLU A 1 182 ? -18.030 -6.015 -10.881 1.00 96.38 182 GLU A C 1
ATOM 1484 O O . GLU A 1 182 ? -18.773 -6.356 -9.962 1.00 96.38 182 GLU A O 1
ATOM 1489 N N . ALA A 1 183 ? -16.710 -5.881 -10.713 1.00 94.62 183 ALA A N 1
ATOM 1490 C CA . ALA A 1 183 ? -16.053 -6.099 -9.426 1.00 94.62 183 ALA A CA 1
ATOM 1491 C C . ALA A 1 183 ? -16.537 -5.079 -8.382 1.00 94.62 183 ALA A C 1
ATOM 1493 O O . ALA A 1 183 ? -16.825 -5.431 -7.239 1.00 94.62 183 ALA A O 1
ATOM 1494 N N . MET A 1 184 ? -16.691 -3.816 -8.787 1.00 97.12 184 MET A N 1
ATOM 1495 C CA . MET A 1 184 ? -17.201 -2.762 -7.914 1.00 97.12 184 MET A CA 1
ATOM 1496 C C . MET A 1 184 ? -18.647 -3.029 -7.465 1.00 97.12 184 MET A C 1
ATOM 1498 O O . MET A 1 184 ? -18.992 -2.766 -6.312 1.00 97.12 184 MET A O 1
ATOM 1502 N N . ALA A 1 185 ? -19.493 -3.582 -8.341 1.00 97.06 185 ALA A N 1
ATOM 1503 C CA . ALA A 1 185 ? -20.876 -3.929 -8.017 1.00 97.06 185 ALA A CA 1
ATOM 1504 C C . ALA A 1 185 ? -20.971 -4.970 -6.889 1.00 97.06 185 ALA A C 1
ATOM 1506 O O . ALA A 1 185 ? -21.819 -4.824 -6.007 1.00 97.06 185 ALA A O 1
ATOM 1507 N N . VAL A 1 186 ? -20.067 -5.957 -6.864 1.00 96.56 186 VAL A N 1
ATOM 1508 C CA . VAL A 1 186 ? -19.991 -6.958 -5.784 1.00 96.56 186 VAL A CA 1
ATOM 1509 C C . VAL A 1 186 ? -19.740 -6.279 -4.436 1.00 96.56 186 VAL A C 1
ATOM 1511 O O . VAL A 1 186 ? -20.490 -6.488 -3.482 1.00 96.56 186 VAL A O 1
ATOM 1514 N N . PHE A 1 187 ? -18.738 -5.399 -4.359 1.00 97.00 187 PHE A N 1
ATOM 1515 C CA . PHE A 1 187 ? -18.409 -4.711 -3.108 1.00 97.00 187 PHE A CA 1
ATOM 1516 C C . PHE A 1 187 ? -19.489 -3.711 -2.671 1.00 97.00 187 PHE A C 1
ATOM 1518 O O . PHE A 1 187 ? -19.767 -3.590 -1.475 1.00 97.00 187 PHE A O 1
ATOM 1525 N N . ARG A 1 188 ? -20.146 -3.033 -3.623 1.00 96.88 188 ARG A N 1
ATOM 1526 C CA . ARG A 1 188 ? -21.290 -2.152 -3.336 1.00 96.88 188 ARG A CA 1
ATOM 1527 C C . ARG A 1 188 ? -22.478 -2.911 -2.762 1.00 96.88 188 ARG A C 1
ATOM 1529 O O . ARG A 1 188 ? -23.099 -2.410 -1.826 1.00 96.88 188 ARG A O 1
ATOM 1536 N N . ALA A 1 189 ? -22.783 -4.101 -3.282 1.00 97.06 189 ALA A N 1
ATOM 1537 C CA . ALA A 1 189 ? -23.877 -4.928 -2.775 1.00 97.06 189 ALA A CA 1
ATOM 1538 C C . ALA A 1 189 ? -23.671 -5.291 -1.293 1.00 97.06 189 ALA A C 1
ATOM 1540 O O . ALA A 1 189 ? -24.611 -5.219 -0.504 1.00 97.06 189 ALA A O 1
ATOM 1541 N N . GLY A 1 190 ? -22.427 -5.575 -0.895 1.00 95.56 190 GLY A N 1
ATOM 1542 C CA . GLY A 1 190 ? -22.035 -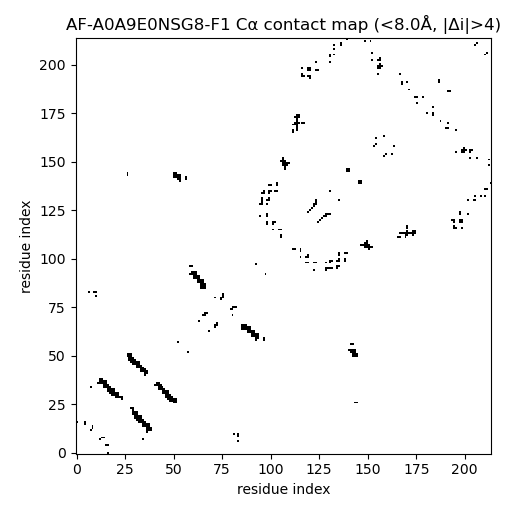5.772 0.507 1.00 95.56 190 GLY A CA 1
ATOM 1543 C C . GLY A 1 190 ? -21.832 -4.479 1.310 1.00 95.56 190 GLY A C 1
ATOM 1544 O O . GLY A 1 190 ? -21.406 -4.530 2.460 1.00 95.56 190 GLY A O 1
ATOM 1545 N N . GLN A 1 191 ? -22.083 -3.299 0.731 1.00 97.00 191 GLN A N 1
ATOM 1546 C CA . GLN A 1 191 ? -21.790 -1.992 1.338 1.00 97.00 191 GLN A CA 1
ATOM 1547 C C . GLN A 1 191 ? -20.361 -1.881 1.904 1.00 97.00 191 GLN A C 1
ATOM 1549 O O . GLN A 1 191 ? -20.151 -1.273 2.966 1.00 97.00 191 GLN A O 1
ATOM 1554 N N . PHE A 1 192 ? -19.396 -2.496 1.212 1.00 98.06 192 PHE A N 1
ATOM 1555 C CA . PHE A 1 192 ? -17.988 -2.578 1.607 1.00 98.06 192 PHE A CA 1
ATOM 1556 C C . PHE A 1 192 ? -17.740 -3.247 2.967 1.00 98.06 192 PHE A C 1
ATOM 1558 O O . PHE A 1 192 ? -16.724 -2.967 3.605 1.00 98.06 192 PHE A O 1
ATOM 1565 N N . SER A 1 193 ? -18.653 -4.113 3.427 1.00 97.62 193 SER A N 1
ATOM 1566 C CA . SER A 1 193 ? -18.555 -4.799 4.722 1.00 97.62 193 SER A CA 1
ATOM 1567 C C . SER A 1 193 ? -17.204 -5.467 4.924 1.00 97.62 193 SER A C 1
ATOM 1569 O O . SER A 1 193 ? -16.584 -5.258 5.957 1.00 97.62 193 SER A O 1
ATOM 1571 N N . ASP A 1 194 ? -16.710 -6.187 3.920 1.00 97.62 194 ASP A N 1
ATOM 1572 C CA . ASP A 1 194 ? -15.498 -6.998 4.046 1.00 97.62 194 ASP A CA 1
ATOM 1573 C C . ASP A 1 194 ? -14.257 -6.140 4.306 1.00 97.62 194 ASP A C 1
ATOM 1575 O O . ASP A 1 194 ? -13.374 -6.527 5.068 1.00 97.62 194 ASP A O 1
ATOM 1579 N N . PHE A 1 195 ? -14.205 -4.939 3.726 1.00 98.44 195 PHE A N 1
ATOM 1580 C CA . PHE A 1 195 ? -13.097 -4.007 3.932 1.00 98.44 195 PHE A CA 1
ATOM 1581 C C . PHE A 1 195 ? -13.139 -3.374 5.322 1.00 98.44 195 PHE A C 1
ATOM 1583 O O . PHE A 1 195 ? -12.103 -3.212 5.968 1.00 98.44 195 PHE A O 1
ATOM 1590 N N . LEU A 1 196 ? -14.339 -3.023 5.790 1.00 98.50 196 LEU A N 1
ATOM 1591 C CA . LEU A 1 196 ? -14.533 -2.461 7.125 1.00 98.50 196 LEU A CA 1
ATOM 1592 C C . LEU A 1 196 ? -14.269 -3.509 8.210 1.00 98.50 196 LEU A C 1
ATOM 1594 O O . LEU A 1 196 ? -13.628 -3.195 9.208 1.00 98.50 196 LEU A O 1
ATOM 1598 N N . GLU A 1 197 ? -14.712 -4.748 7.999 1.00 98.44 197 GLU A N 1
ATOM 1599 C CA . GLU A 1 197 ? -14.456 -5.865 8.909 1.00 98.44 197 GLU A CA 1
ATOM 1600 C C . GLU A 1 197 ? -12.977 -6.244 8.942 1.00 98.44 197 GLU A C 1
ATOM 1602 O O . GLU A 1 197 ? -12.449 -6.475 10.025 1.00 98.44 197 GLU A O 1
ATOM 1607 N N . ALA A 1 198 ? -12.275 -6.233 7.805 1.00 98.50 198 ALA A N 1
ATOM 1608 C CA . ALA A 1 198 ? -10.828 -6.443 7.786 1.00 98.50 198 ALA A CA 1
ATOM 1609 C C . ALA A 1 198 ? -10.086 -5.371 8.595 1.00 98.50 198 ALA A C 1
ATOM 1611 O O . ALA A 1 198 ? -9.220 -5.697 9.407 1.00 98.50 198 ALA A O 1
ATOM 1612 N N . ALA A 1 199 ? -10.452 -4.095 8.425 1.00 98.44 199 ALA A N 1
ATOM 1613 C CA . ALA A 1 199 ? -9.888 -3.017 9.229 1.00 98.44 199 ALA A CA 1
ATOM 1614 C C . ALA A 1 199 ? -10.203 -3.218 10.721 1.00 98.44 199 ALA A C 1
ATOM 1616 O O . ALA A 1 199 ? -9.289 -3.181 11.544 1.00 98.44 199 ALA A O 1
ATOM 1617 N N . ARG A 1 200 ? -11.467 -3.491 11.076 1.00 98.50 200 ARG A N 1
ATOM 1618 C CA . ARG A 1 200 ? -11.887 -3.752 12.461 1.00 98.50 200 ARG A CA 1
ATOM 1619 C C . ARG A 1 200 ? -11.077 -4.889 13.083 1.00 98.50 200 ARG A C 1
ATOM 1621 O O . ARG A 1 200 ? -10.464 -4.685 14.127 1.00 98.50 200 ARG A O 1
ATOM 1628 N N . ALA A 1 201 ? -11.035 -6.046 12.424 1.00 98.19 201 ALA A N 1
ATOM 1629 C CA . ALA A 1 201 ? -10.343 -7.238 12.902 1.00 98.19 201 ALA A CA 1
ATOM 1630 C C . ALA A 1 201 ? -8.839 -6.996 13.079 1.00 98.19 201 ALA A C 1
ATOM 1632 O O . ALA A 1 201 ? -8.285 -7.363 14.113 1.00 98.19 201 ALA A O 1
ATOM 1633 N N . LEU A 1 202 ? -8.188 -6.329 12.118 1.00 98.19 202 LEU A N 1
ATOM 1634 C CA . LEU A 1 202 ? -6.776 -5.976 12.236 1.00 98.19 202 LEU A CA 1
ATOM 1635 C C . LEU A 1 202 ? -6.531 -5.060 13.439 1.00 98.19 202 LEU A C 1
ATOM 1637 O O . LEU A 1 202 ? -5.653 -5.331 14.250 1.00 98.19 202 LEU A O 1
ATOM 1641 N N . PHE A 1 203 ? -7.298 -3.980 13.596 1.00 98.12 203 PHE A N 1
ATOM 1642 C CA . PHE A 1 203 ? -7.080 -3.060 14.714 1.00 98.12 203 PHE A CA 1
ATOM 1643 C C . PHE A 1 203 ? -7.446 -3.680 16.071 1.00 98.12 203 PHE A C 1
ATOM 1645 O O . PHE A 1 203 ? -6.817 -3.341 17.073 1.00 98.12 203 PHE A O 1
ATOM 1652 N N . GLU A 1 204 ? -8.413 -4.598 16.141 1.00 97.50 204 GLU A N 1
ATOM 1653 C CA . GLU A 1 204 ? -8.676 -5.415 17.338 1.00 97.50 204 GLU A CA 1
ATOM 1654 C C . GLU A 1 204 ? -7.491 -6.329 17.674 1.00 97.50 204 GLU A C 1
ATOM 1656 O O . GLU A 1 204 ? -7.048 -6.353 18.823 1.00 97.50 204 GLU A O 1
ATOM 1661 N N . GLU A 1 205 ? -6.932 -7.019 16.675 1.00 97.06 205 GLU A N 1
ATOM 1662 C CA . GLU A 1 205 ? -5.732 -7.850 16.822 1.00 97.06 205 GLU A CA 1
ATOM 1663 C C . GLU A 1 205 ? -4.546 -7.031 17.353 1.00 97.06 205 GLU A C 1
ATOM 1665 O O . GLU A 1 205 ? -3.859 -7.461 18.280 1.00 97.06 205 GLU A O 1
ATOM 1670 N N . LEU A 1 206 ? -4.326 -5.828 16.814 1.00 96.94 206 LEU A N 1
ATOM 1671 C CA . LEU A 1 206 ? -3.247 -4.940 17.252 1.00 96.94 206 LEU A CA 1
ATOM 1672 C C . LEU A 1 206 ? -3.423 -4.482 18.702 1.00 96.94 206 LEU A C 1
ATOM 1674 O O . LEU A 1 206 ? -2.460 -4.514 19.468 1.00 96.94 206 LEU A O 1
ATOM 1678 N N . SER A 1 207 ? -4.639 -4.107 19.109 1.00 96.31 207 SER A N 1
ATOM 1679 C CA . SER A 1 207 ? -4.911 -3.787 20.514 1.00 96.31 207 SER A CA 1
ATOM 1680 C C . SER A 1 207 ? -4.710 -4.990 21.431 1.00 96.31 207 SER A C 1
ATOM 1682 O O . SER A 1 207 ? -4.108 -4.839 22.490 1.00 96.31 207 SER A O 1
ATOM 1684 N N . ALA A 1 208 ? -5.159 -6.182 21.026 1.00 96.50 208 ALA A N 1
ATOM 1685 C CA . ALA A 1 208 ? -4.970 -7.407 21.804 1.00 96.50 208 ALA A CA 1
ATOM 1686 C C . ALA A 1 208 ? -3.485 -7.774 21.963 1.00 96.50 208 ALA A C 1
ATOM 1688 O O . ALA A 1 208 ? -3.082 -8.285 23.006 1.00 96.50 208 ALA A O 1
ATOM 1689 N N . LYS A 1 209 ? -2.664 -7.470 20.952 1.00 95.38 209 LYS A N 1
ATOM 1690 C CA . LYS A 1 209 ? -1.204 -7.629 20.994 1.00 95.38 209 LYS A CA 1
ATOM 1691 C C . LYS A 1 209 ? -0.486 -6.535 21.794 1.00 95.38 209 LYS A C 1
ATOM 1693 O O . LYS A 1 209 ? 0.710 -6.665 22.019 1.00 95.38 209 LYS A O 1
ATOM 1698 N N . GLY A 1 210 ? -1.184 -5.492 22.251 1.00 94.44 210 GLY A N 1
ATOM 1699 C CA . GLY A 1 210 ? -0.601 -4.409 23.050 1.00 94.44 210 GLY A CA 1
ATOM 1700 C C . GLY A 1 210 ? 0.033 -3.282 22.230 1.00 94.44 210 GLY A C 1
ATOM 1701 O O . GLY A 1 210 ? 0.810 -2.496 22.770 1.00 94.44 210 GLY A O 1
ATOM 1702 N N . VAL A 1 211 ? -0.289 -3.168 20.938 1.00 95.25 211 VAL A N 1
ATOM 1703 C CA . VAL A 1 211 ? 0.162 -2.036 20.120 1.00 95.25 211 VAL A CA 1
ATOM 1704 C C . VAL A 1 211 ? -0.544 -0.763 20.574 1.00 95.25 211 VAL A C 1
ATOM 1706 O O . VAL A 1 211 ? -1.772 -0.682 20.552 1.00 95.25 211 VAL A O 1
ATOM 1709 N N . SER A 1 212 ? 0.238 0.255 20.921 1.00 90.75 212 SER A N 1
ATOM 1710 C CA . SER A 1 212 ? -0.243 1.600 21.222 1.00 90.75 212 SER A CA 1
ATOM 1711 C C . SER A 1 212 ? 0.319 2.623 20.237 1.00 90.75 212 SER A C 1
ATOM 1713 O O . SER A 1 212 ? 1.390 2.437 19.649 1.00 90.75 212 SER A O 1
ATOM 1715 N N . LEU A 1 213 ? -0.423 3.715 20.064 1.00 93.12 213 LEU A N 1
ATOM 1716 C CA . LEU A 1 213 ? 0.100 4.921 19.431 1.00 93.12 213 LEU A CA 1
ATOM 1717 C C . LEU A 1 213 ? 1.150 5.570 20.359 1.00 93.12 213 LEU A C 1
ATOM 1719 O O . LEU A 1 213 ? 1.014 5.431 21.579 1.00 93.12 213 LEU A O 1
ATOM 1723 N N . PRO A 1 214 ? 2.195 6.208 19.800 1.00 88.25 214 PRO A N 1
ATOM 1724 C CA . PRO A 1 214 ? 3.189 6.956 20.568 1.00 88.25 214 PRO A CA 1
ATOM 1725 C C . PRO A 1 214 ? 2.620 8.237 21.190 1.00 88.25 214 PRO A C 1
ATOM 1727 O O . PRO A 1 214 ? 1.601 8.755 20.672 1.00 88.25 214 PRO A O 1
#